Protein AF-A0A6I0FCH4-F1 (afdb_monomer)

Radius of gyration: 24.57 Å; Cα contacts (8 Å, |Δi|>4): 152; chains: 1; bounding box: 60×50×74 Å

Solvent-accessible surface area (backbone atoms only — not comparable to full-atom values): 11179 Å² total; per-residue (Å²): 142,83,82,89,82,89,79,89,78,90,79,81,89,81,84,83,84,80,87,85,84,90,84,90,82,82,86,87,88,77,82,88,77,84,77,87,77,92,71,90,68,80,86,71,81,80,69,85,69,53,69,52,41,51,55,50,51,57,50,46,52,32,62,68,68,38,56,65,80,57,28,74,35,53,35,72,78,43,82,67,38,45,58,56,47,13,47,45,36,29,52,49,51,52,55,51,36,71,76,68,74,58,80,81,73,90,38,49,58,57,18,21,42,46,56,24,46,54,35,34,72,75,40,50,27,48,53,58,55,45,53,48,53,54,50,45,35,73,76,38,50,30,50,71,38,42,47,51,28,54,79,69,54,59,36,40,85,78,64,31,64,75,47,42,56,53,48,40,63,55,68,62,34,62,76,35,42,57,32,62,71,104

Nearest PDB structures (foldseek):
  1jmw-assembly1_A  TM=2.091E-01  e=9.661E-01  Salmonella enterica subsp. enterica serovar Typhimurium
  9brz-assembly1_h  TM=2.301E-01  e=4.710E+00  Mus musculus
  7u4t-assembly1_9  TM=2.245E-01  e=5.465E+00  Homo sapiens
  7unf-assembly1_9  TM=2.151E-01  e=5.201E+00  Homo sapiens

Mean predicted aligned error: 15.31 Å

Foldseek 3Di:
DDDDDDDDDDDDDDDDDDDDDDDDDDDDDDDDDPDDDDDDDDPDPPPPDDLQQVLLVLVLVLLVQQDPCQQPDFLQPDPPSLVSQLVSSVVSVVVVCVVVVDDDPDQSSVLSNQLSVLCNVLRPGSNVLSVLSVQLCVVQNGLVRSLVCLVVVVVCVRRNPSSSVSCCSCRVDPSNCVRRPD

Sequence (182 aa):
MRSYNRILSAIACIALAVTSTQSASAEPKPTVVKSESKYSQPAGNLQVHNENEVELDLLIQALEATPATLQEADPKTTPDYRNQLAYSLDEFSYNRKIAQGEAFRTTWWLCSLKVATVIVQYGIPVAKVVGWLKNARKLWGGIKGITTALETGAAEAEIGEEAVQVIEMLLGFNEVIDACFS

Secondary structure (DSSP, 8-state):
--------------------------------------------------HHHHHHHHHHHHHHTS-HHHHSS-TTTSTTHHHHHHHHHHHHHHHHHHHHT----TTHHHHHHHHHHHHHHHT--HHHHHHHHHHHHHHH-SHHHHHHHHHTTHHHHHH-HHHHHHHHHHHT-HHHHHHHH-

Structure (mmCIF, N/CA/C/O backbone):
data_AF-A0A6I0FCH4-F1
#
_entry.id   AF-A0A6I0FCH4-F1
#
loop_
_atom_site.group_PDB
_atom_site.id
_atom_site.type_symbol
_atom_site.label_atom_id
_atom_site.label_alt_id
_atom_site.label_comp_id
_atom_site.label_asym_id
_atom_site.label_entity_id
_atom_site.label_seq_id
_atom_site.pdbx_PDB_ins_code
_atom_site.Cartn_x
_atom_site.Cartn_y
_atom_site.Cartn_z
_atom_site.occupancy
_atom_site.B_iso_or_equiv
_atom_site.auth_seq_id
_atom_site.auth_comp_id
_atom_site.auth_asym_id
_atom_site.auth_atom_id
_atom_site.pdbx_PDB_model_num
ATOM 1 N N . MET A 1 1 ? -26.438 -24.008 14.338 1.00 42.81 1 MET A N 1
ATOM 2 C CA . MET A 1 1 ? -26.244 -24.298 15.777 1.00 42.81 1 MET A CA 1
ATOM 3 C C . MET A 1 1 ? -24.791 -24.698 15.999 1.00 42.81 1 MET A C 1
ATOM 5 O O . MET A 1 1 ? -24.369 -25.695 15.427 1.00 42.81 1 MET A O 1
ATOM 9 N N . ARG A 1 2 ? -24.023 -23.937 16.782 1.00 40.28 2 ARG A N 1
ATOM 10 C CA . ARG A 1 2 ? -22.740 -24.367 17.368 1.00 40.28 2 ARG A CA 1
ATOM 11 C C . ARG A 1 2 ? -22.610 -23.667 18.718 1.00 40.28 2 ARG A C 1
ATOM 13 O O . ARG A 1 2 ? -22.929 -22.487 18.819 1.00 40.28 2 ARG A O 1
ATOM 20 N N . SER A 1 3 ? -22.281 -24.433 19.749 1.00 42.25 3 SER A N 1
ATOM 21 C CA . SER A 1 3 ? -22.551 -24.051 21.136 1.00 42.25 3 SER A CA 1
ATOM 22 C C . SER A 1 3 ? -21.459 -23.171 21.734 1.00 42.25 3 SER A C 1
ATOM 24 O O . SER A 1 3 ? -20.273 -23.394 21.502 1.00 42.25 3 SER A O 1
ATOM 26 N N . TYR A 1 4 ? -21.872 -22.211 22.561 1.00 47.84 4 TYR A N 1
ATOM 27 C CA . TYR A 1 4 ? -20.978 -21.450 23.429 1.00 47.84 4 TYR A CA 1
ATOM 28 C C . TYR A 1 4 ? -20.278 -22.370 24.431 1.00 47.84 4 TYR A C 1
ATOM 30 O O . TYR A 1 4 ? -20.919 -23.243 25.012 1.00 47.84 4 TYR A O 1
ATOM 38 N N . ASN A 1 5 ? -19.007 -22.091 24.720 1.00 47.16 5 ASN A N 1
ATOM 39 C CA . ASN A 1 5 ? -18.352 -22.592 25.922 1.00 47.16 5 ASN A CA 1
ATOM 40 C C . ASN A 1 5 ? -17.635 -21.425 26.615 1.00 47.16 5 ASN A C 1
ATOM 42 O O . ASN A 1 5 ? -16.552 -21.011 26.210 1.00 47.16 5 ASN A O 1
ATOM 46 N N . ARG A 1 6 ? -18.286 -20.844 27.630 1.00 42.94 6 ARG A N 1
ATOM 47 C CA . ARG A 1 6 ? -17.679 -19.854 28.530 1.00 42.94 6 ARG A CA 1
ATOM 48 C C . ARG A 1 6 ? -17.105 -20.601 29.726 1.00 42.94 6 ARG A C 1
ATOM 50 O O . ARG A 1 6 ? -17.872 -21.188 30.482 1.00 42.94 6 ARG A O 1
ATOM 57 N N . ILE A 1 7 ? -15.795 -20.524 29.932 1.00 55.28 7 ILE A N 1
ATOM 58 C CA . ILE A 1 7 ? -15.166 -20.964 31.180 1.00 55.28 7 ILE A CA 1
ATOM 59 C C . ILE A 1 7 ? -14.633 -19.719 31.884 1.00 55.28 7 ILE A C 1
ATOM 61 O O . ILE A 1 7 ? -13.655 -19.116 31.451 1.00 55.28 7 ILE A O 1
ATOM 65 N N . LEU A 1 8 ? -15.309 -19.324 32.966 1.00 47.44 8 LEU A N 1
ATOM 66 C CA . LEU A 1 8 ? -14.719 -18.432 33.957 1.00 47.44 8 LEU A CA 1
ATOM 67 C C . LEU A 1 8 ? -13.592 -19.198 34.656 1.00 47.44 8 LEU A C 1
ATOM 69 O O . LEU A 1 8 ? -13.823 -20.299 35.150 1.00 47.44 8 LEU A O 1
ATOM 73 N N . SER A 1 9 ? -12.418 -18.587 34.777 1.00 42.28 9 SER A N 1
ATOM 74 C CA . SER A 1 9 ? -11.421 -19.005 35.761 1.00 42.28 9 SER A CA 1
ATOM 75 C C . SER A 1 9 ? -10.869 -17.767 36.452 1.00 42.28 9 SER A C 1
ATOM 77 O O . SER A 1 9 ? -10.045 -17.039 35.902 1.00 42.28 9 SER A O 1
ATOM 79 N N . ALA A 1 10 ? -11.394 -17.489 37.644 1.00 44.06 10 ALA A N 1
ATOM 80 C CA . ALA A 1 10 ? -10.848 -16.468 38.521 1.00 44.06 10 ALA A CA 1
ATOM 81 C C . ALA A 1 10 ? -9.601 -17.041 39.204 1.00 44.06 10 ALA A C 1
ATOM 83 O O . ALA A 1 10 ? -9.693 -18.051 39.901 1.00 44.06 10 ALA A O 1
ATOM 84 N N . ILE A 1 11 ? -8.449 -16.395 39.025 1.00 53.72 11 ILE A N 1
ATOM 85 C CA . ILE A 1 11 ? -7.219 -16.738 39.745 1.00 53.72 11 ILE A CA 1
ATOM 86 C C . ILE A 1 11 ? -6.936 -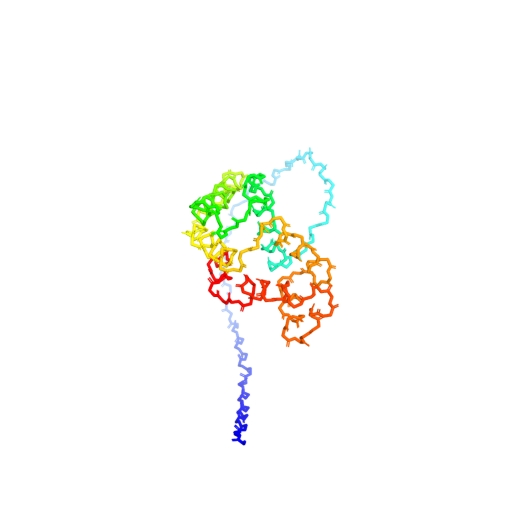15.619 40.745 1.00 53.72 11 ILE A C 1
ATOM 88 O O . ILE A 1 11 ? -6.904 -14.441 40.396 1.00 53.72 11 ILE A O 1
ATOM 92 N N . ALA A 1 12 ? -6.816 -16.008 42.012 1.00 42.75 12 ALA A N 1
ATOM 93 C CA . ALA A 1 12 ? -6.751 -15.098 43.144 1.00 42.75 12 ALA A CA 1
ATOM 94 C C . ALA A 1 12 ? -5.405 -14.365 43.241 1.00 42.75 12 ALA A C 1
ATOM 96 O O . ALA A 1 12 ? -4.344 -14.939 42.991 1.00 42.75 12 ALA A O 1
ATOM 97 N N . CYS A 1 13 ? -5.449 -13.112 43.696 1.00 38.31 13 CYS A N 1
ATOM 98 C CA . CYS A 1 13 ? -4.261 -12.345 44.049 1.00 38.31 13 CYS A CA 1
ATOM 99 C C . CYS A 1 13 ? -3.534 -12.998 45.235 1.00 38.31 13 CYS A C 1
ATOM 101 O O . CYS A 1 13 ? -4.065 -13.026 46.345 1.00 38.31 13 CYS A O 1
ATOM 103 N N . ILE A 1 14 ? -2.297 -13.452 45.025 1.00 50.84 14 ILE A N 1
ATOM 104 C CA . ILE A 1 14 ? -1.387 -13.837 46.110 1.00 50.84 14 ILE A CA 1
ATOM 105 C C . ILE A 1 14 ? -0.392 -12.694 46.306 1.00 50.84 14 ILE A C 1
ATOM 107 O O . ILE A 1 14 ? 0.565 -12.542 45.550 1.00 50.84 14 ILE A O 1
ATOM 111 N N . ALA A 1 15 ? -0.637 -11.871 47.324 1.00 48.25 15 ALA A N 1
ATOM 112 C CA . ALA A 1 15 ? 0.313 -10.863 47.769 1.00 48.25 15 ALA A CA 1
ATOM 113 C C . ALA A 1 15 ? 1.376 -11.520 48.663 1.00 48.25 15 ALA A C 1
ATOM 115 O O . ALA A 1 15 ? 1.056 -12.029 49.736 1.00 48.25 15 ALA A O 1
ATOM 116 N N . LEU A 1 16 ? 2.641 -11.480 48.240 1.00 47.00 16 LEU A N 1
ATOM 117 C CA . LEU A 1 16 ? 3.787 -11.851 49.071 1.00 47.00 16 LEU A CA 1
ATOM 118 C C . LEU A 1 16 ? 4.530 -10.586 49.503 1.00 47.00 16 LEU A C 1
ATOM 120 O O . LEU A 1 16 ? 5.280 -9.992 48.732 1.00 47.00 16 LEU A O 1
ATOM 124 N N . ALA A 1 17 ? 4.314 -10.183 50.753 1.00 44.31 17 ALA A N 1
ATOM 125 C CA . ALA A 1 17 ? 5.135 -9.183 51.421 1.00 44.31 17 ALA A CA 1
ATOM 126 C C . ALA A 1 17 ? 6.349 -9.869 52.066 1.00 44.31 17 ALA A C 1
ATOM 128 O O . ALA A 1 17 ? 6.183 -10.841 52.801 1.00 44.31 17 ALA A O 1
ATOM 129 N N . VAL A 1 18 ? 7.556 -9.345 51.829 1.00 52.06 18 VAL A N 1
ATOM 130 C CA . VAL A 1 18 ? 8.789 -9.808 52.489 1.00 52.06 18 VAL A CA 1
ATOM 131 C C . VAL A 1 18 ? 9.575 -8.610 53.029 1.00 52.06 18 VAL A C 1
ATOM 133 O O . VAL A 1 18 ? 10.327 -7.949 52.320 1.00 52.06 18 VAL A O 1
ATOM 136 N N . THR A 1 19 ? 9.396 -8.347 54.320 1.00 45.44 19 THR A N 1
ATOM 137 C CA . THR A 1 19 ? 10.414 -7.762 55.215 1.00 45.44 19 THR A CA 1
ATOM 138 C C . THR A 1 19 ? 11.501 -8.822 55.482 1.00 45.44 19 THR A C 1
ATOM 140 O O . THR A 1 19 ? 11.149 -9.995 55.540 1.00 45.44 19 THR A O 1
ATOM 143 N N . SER A 1 20 ? 12.794 -8.576 55.714 1.00 48.91 20 SER A N 1
ATOM 144 C CA . SER A 1 20 ? 13.648 -7.372 55.827 1.00 48.91 20 SER A CA 1
ATOM 145 C C . SER A 1 20 ? 15.093 -7.777 55.378 1.00 48.91 20 SER A C 1
ATOM 147 O O . SER A 1 20 ? 15.235 -8.833 54.772 1.00 48.91 20 SER A O 1
ATOM 149 N N . THR A 1 21 ? 16.231 -7.079 55.541 1.00 41.72 21 THR A N 1
ATOM 150 C CA . THR A 1 21 ? 16.696 -6.017 56.467 1.00 41.72 21 THR A CA 1
ATOM 151 C C . THR A 1 21 ? 17.878 -5.238 55.827 1.00 41.72 21 THR A C 1
ATOM 153 O O . THR A 1 21 ? 18.141 -5.387 54.639 1.00 41.72 21 THR A O 1
ATOM 156 N N . GLN A 1 22 ? 18.592 -4.393 56.583 1.00 43.41 22 GLN A N 1
ATOM 157 C CA . GLN A 1 22 ? 19.751 -3.607 56.125 1.00 43.41 22 GLN A CA 1
ATOM 158 C C . GLN A 1 22 ? 21.081 -4.378 56.173 1.00 43.41 22 GLN A C 1
ATOM 160 O O . GLN A 1 22 ? 21.281 -5.204 57.058 1.00 43.41 22 GLN A O 1
ATOM 165 N N . SER A 1 23 ? 22.028 -3.943 55.337 1.00 44.38 23 SER A N 1
ATOM 166 C CA . SER A 1 23 ? 23.461 -3.911 55.662 1.00 44.38 23 SER A CA 1
ATOM 167 C C . SER A 1 23 ? 24.034 -2.574 55.194 1.00 44.38 23 SER A C 1
ATOM 169 O O . SER A 1 23 ? 23.916 -2.229 54.020 1.00 44.38 23 SER A O 1
ATOM 171 N N . ALA A 1 24 ? 24.621 -1.806 56.111 1.00 40.28 24 ALA A N 1
ATOM 172 C CA . ALA A 1 24 ? 25.253 -0.525 55.811 1.00 40.28 24 ALA A CA 1
ATOM 173 C C . ALA A 1 24 ? 26.743 -0.705 55.483 1.00 40.28 24 ALA A C 1
ATOM 175 O O . ALA A 1 24 ? 27.420 -1.521 56.106 1.00 40.28 24 ALA A O 1
ATOM 176 N N . SER A 1 25 ? 27.263 0.111 5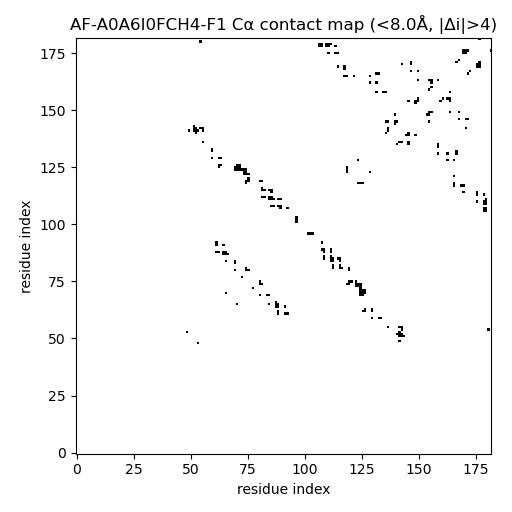4.567 1.00 45.53 25 SER A N 1
ATOM 177 C CA . SER A 1 25 ? 28.695 0.409 54.466 1.00 45.53 25 SER A CA 1
ATOM 178 C C . SER A 1 25 ? 28.883 1.827 53.921 1.00 45.53 25 SER A C 1
ATOM 180 O O . SER A 1 25 ? 28.040 2.315 53.169 1.00 45.53 25 SER A O 1
ATOM 182 N N . ALA A 1 26 ? 29.924 2.514 54.388 1.00 37.59 26 ALA A N 1
ATOM 183 C CA . ALA A 1 26 ? 30.035 3.972 54.323 1.00 37.59 26 ALA A CA 1
ATOM 184 C C . ALA A 1 26 ? 30.590 4.532 52.993 1.00 37.59 26 ALA A C 1
ATOM 186 O O . ALA A 1 26 ? 31.086 3.799 52.140 1.00 37.59 26 ALA A O 1
ATOM 187 N N . GLU A 1 27 ? 30.489 5.861 52.859 1.00 47.75 27 GLU A N 1
ATOM 188 C CA . GLU A 1 27 ? 30.932 6.707 51.737 1.00 47.75 27 GLU A CA 1
ATOM 189 C C . GLU A 1 27 ? 32.349 6.409 51.202 1.00 47.75 27 GLU A C 1
ATOM 191 O O . GLU A 1 27 ? 33.256 6.029 51.944 1.00 47.75 27 GLU A O 1
ATOM 196 N N . PRO A 1 28 ? 32.582 6.733 49.917 1.00 40.62 28 PRO A N 1
ATOM 197 C CA . PRO A 1 28 ? 33.274 8.001 49.675 1.00 40.62 28 PRO A CA 1
ATOM 198 C C . PRO A 1 28 ? 32.463 8.978 48.814 1.00 40.62 28 PRO A C 1
ATOM 200 O O . PRO A 1 28 ? 31.847 8.624 47.812 1.00 40.62 28 PRO A O 1
ATOM 203 N N . LYS A 1 29 ? 32.530 10.252 49.197 1.00 42.22 29 LYS A N 1
ATOM 204 C CA . LYS A 1 29 ? 31.895 11.389 48.527 1.00 42.22 29 LYS A CA 1
ATOM 205 C C . LYS A 1 29 ? 32.822 11.964 47.451 1.00 42.22 29 LYS A C 1
ATOM 207 O O . LYS A 1 29 ? 33.950 12.329 47.782 1.00 42.22 29 LYS A O 1
ATOM 212 N N . PRO A 1 30 ? 32.341 12.165 46.214 1.00 37.19 30 PRO A N 1
ATOM 213 C CA . PRO A 1 30 ? 32.883 13.226 45.376 1.00 37.19 30 PRO A CA 1
ATOM 214 C C . PRO A 1 30 ? 31.788 14.160 44.842 1.00 37.19 30 PRO A C 1
ATOM 216 O O . PRO A 1 30 ? 30.878 13.763 44.123 1.00 37.19 30 PRO A O 1
ATOM 219 N N . THR A 1 31 ? 31.935 15.432 45.210 1.00 36.03 31 THR A N 1
ATOM 220 C CA . THR A 1 31 ? 31.693 16.630 44.391 1.00 36.03 31 THR A CA 1
ATOM 221 C C . THR A 1 31 ? 30.646 16.538 43.273 1.00 36.03 31 THR A C 1
ATOM 223 O O . THR A 1 31 ? 30.941 16.123 42.153 1.00 36.03 31 THR A O 1
ATOM 226 N N . VAL A 1 32 ? 29.458 17.097 43.528 1.00 39.00 32 VAL A N 1
ATOM 227 C CA . VAL A 1 32 ? 28.519 17.490 42.466 1.00 39.00 32 VAL A CA 1
ATOM 228 C C . VAL A 1 32 ? 29.167 18.591 41.622 1.00 39.00 32 VAL A C 1
ATOM 230 O O . VAL A 1 32 ? 29.229 19.750 42.035 1.00 39.00 32 VAL A O 1
ATOM 233 N N . VAL A 1 33 ? 29.647 18.237 40.430 1.00 34.94 33 VAL A N 1
ATOM 234 C CA . VAL A 1 33 ? 30.059 19.220 39.424 1.00 34.94 33 VAL A CA 1
ATOM 235 C C . VAL A 1 33 ? 28.799 19.824 38.811 1.00 34.94 33 VAL A C 1
ATOM 237 O O . VAL A 1 33 ? 28.045 19.155 38.106 1.00 34.94 33 VAL A O 1
ATOM 240 N N . LYS A 1 34 ? 28.564 21.109 39.087 1.00 40.97 34 LYS A N 1
ATOM 241 C CA . LYS A 1 34 ? 27.488 21.890 38.473 1.00 40.97 34 LYS A CA 1
ATOM 242 C C . LYS A 1 34 ? 27.872 22.242 37.030 1.00 40.97 34 LYS A C 1
ATOM 244 O O . LYS A 1 34 ? 28.421 23.311 36.775 1.00 40.97 34 LYS A O 1
ATOM 249 N N . SER A 1 35 ? 27.579 21.348 36.091 1.00 35.12 35 SER A N 1
ATOM 250 C CA . SER A 1 35 ? 27.758 21.597 34.656 1.00 35.12 35 SER A CA 1
ATOM 251 C C . SER A 1 35 ? 26.554 22.348 34.083 1.00 35.12 35 SER A C 1
ATOM 253 O O . SER A 1 35 ? 25.540 21.748 33.729 1.00 35.12 35 SER A O 1
ATOM 255 N N . GLU A 1 36 ? 26.659 23.672 33.981 1.00 41.69 36 GLU A N 1
ATOM 256 C CA . GLU A 1 36 ? 25.675 24.505 33.280 1.00 41.69 36 GLU A CA 1
ATOM 257 C C . GLU A 1 36 ? 25.775 24.293 31.759 1.00 41.69 36 GLU A C 1
ATOM 259 O O . GLU A 1 36 ? 26.517 24.992 31.070 1.00 41.69 36 GLU A O 1
ATOM 264 N N . SER A 1 37 ? 25.006 23.345 31.214 1.00 29.88 37 SER A N 1
ATOM 265 C CA . SER A 1 37 ? 24.806 23.244 29.764 1.00 29.88 37 SER A CA 1
ATOM 266 C C . SER A 1 37 ? 23.630 24.121 29.334 1.00 29.88 37 SER A C 1
ATOM 268 O O . SER A 1 37 ? 22.464 23.787 29.550 1.00 29.88 37 SER A O 1
ATOM 270 N N . LYS A 1 38 ? 23.935 25.275 28.731 1.00 40.03 38 LYS A N 1
ATOM 271 C CA . LYS A 1 38 ? 22.935 26.156 28.116 1.00 40.03 38 LYS A CA 1
ATOM 272 C C . LYS A 1 38 ? 22.475 25.587 26.772 1.00 40.03 38 LYS A C 1
ATOM 274 O O . LYS A 1 38 ? 23.017 25.971 25.742 1.00 40.03 38 LYS A O 1
ATOM 279 N N . TYR A 1 39 ? 21.431 24.764 26.776 1.00 29.42 39 TYR A N 1
ATOM 280 C CA . TYR A 1 39 ? 20.592 24.550 25.594 1.00 29.42 39 TYR A CA 1
ATOM 281 C C . TYR A 1 39 ? 19.116 24.495 25.991 1.00 29.42 39 TYR A C 1
ATOM 283 O O . TYR A 1 39 ? 18.575 23.448 26.334 1.00 29.42 39 TYR A O 1
ATOM 291 N N . SER A 1 40 ? 18.450 25.650 25.919 1.00 38.62 40 SER A N 1
ATOM 292 C CA . SER A 1 40 ? 16.989 25.706 25.911 1.00 38.62 40 SER A CA 1
ATOM 293 C C . SER A 1 40 ? 16.492 25.208 24.557 1.00 38.62 40 SER A C 1
ATOM 295 O O . SER A 1 40 ? 16.421 25.980 23.602 1.00 38.62 40 SER A O 1
ATOM 297 N N . GLN A 1 41 ? 16.138 23.929 24.467 1.00 45.38 41 GLN A N 1
ATOM 298 C CA . GLN A 1 41 ? 15.240 23.464 23.412 1.00 45.38 41 GLN A CA 1
ATOM 299 C C . GLN A 1 41 ? 13.794 23.672 23.888 1.00 45.38 41 GLN A C 1
ATOM 301 O O . GLN A 1 41 ? 13.507 23.436 25.065 1.00 45.38 41 GLN A O 1
ATOM 306 N N . PRO A 1 42 ? 12.877 24.153 23.028 1.00 40.84 42 PRO A N 1
ATOM 307 C CA . PRO A 1 42 ? 11.475 24.260 23.403 1.00 40.84 42 PRO A CA 1
ATOM 308 C C . PRO A 1 42 ? 10.925 22.864 23.700 1.00 40.84 42 PRO A C 1
ATOM 310 O O . PRO A 1 42 ? 11.268 21.901 23.014 1.00 40.84 42 PRO A O 1
ATOM 313 N N . ALA A 1 43 ? 10.054 22.766 24.705 1.00 37.97 43 ALA A N 1
ATOM 314 C CA . ALA A 1 43 ? 9.340 21.539 25.031 1.00 37.97 43 ALA A CA 1
ATOM 315 C C . ALA A 1 43 ? 8.341 21.202 23.910 1.00 37.97 43 ALA A C 1
ATOM 317 O O . ALA A 1 43 ? 7.149 21.499 23.997 1.00 37.97 43 ALA A O 1
ATOM 318 N N . GLY A 1 44 ? 8.851 20.603 22.832 1.00 36.62 44 GLY A N 1
ATOM 319 C CA . GLY A 1 44 ? 8.041 19.920 21.839 1.00 36.62 44 GLY A CA 1
ATOM 320 C C . GLY A 1 44 ? 7.268 18.822 22.551 1.00 36.62 44 GLY A C 1
ATOM 321 O O . GLY A 1 44 ? 7.866 17.960 23.190 1.00 36.62 44 GLY A O 1
ATOM 322 N N . ASN A 1 45 ? 5.942 18.909 22.486 1.00 38.91 45 ASN A N 1
ATOM 323 C CA . ASN A 1 45 ? 5.026 17.953 23.087 1.00 38.91 45 ASN A CA 1
ATOM 324 C C . ASN A 1 45 ? 5.359 16.550 22.560 1.00 38.91 45 ASN A C 1
ATOM 326 O O . ASN A 1 45 ? 5.019 16.234 21.418 1.00 38.91 45 ASN A O 1
ATOM 330 N N . LEU A 1 46 ? 6.049 15.739 23.369 1.00 37.41 46 LEU A N 1
ATOM 331 C CA . LEU A 1 46 ? 6.336 14.347 23.051 1.00 37.41 46 LEU A CA 1
ATOM 332 C C . LEU A 1 46 ? 5.023 13.580 23.211 1.00 37.41 46 LEU A C 1
ATOM 334 O O . LEU A 1 46 ? 4.753 12.983 24.253 1.00 37.41 46 LEU A O 1
ATOM 338 N N . GLN A 1 47 ? 4.172 13.680 22.188 1.00 42.47 47 GLN A N 1
ATOM 339 C CA . GLN A 1 47 ? 2.963 12.883 22.110 1.00 42.47 47 GLN A CA 1
ATOM 340 C C . GLN A 1 47 ? 3.383 11.426 22.254 1.00 42.47 47 GLN A C 1
ATOM 342 O O . GLN A 1 47 ? 4.298 10.965 21.568 1.00 42.47 47 GLN A O 1
ATOM 347 N N . VAL A 1 48 ? 2.731 10.724 23.179 1.00 39.12 48 VAL A N 1
ATOM 348 C CA . VAL A 1 48 ? 2.864 9.278 23.328 1.00 39.12 48 VAL A CA 1
ATOM 349 C C . VAL A 1 48 ? 2.198 8.666 22.103 1.00 39.12 48 VAL A C 1
ATOM 351 O O . VAL A 1 48 ? 1.026 8.296 22.139 1.00 39.12 48 VAL A O 1
ATOM 354 N N . HIS A 1 49 ? 2.931 8.657 20.991 1.00 43.81 49 HIS A N 1
ATOM 355 C CA . HIS A 1 49 ? 2.493 8.017 19.769 1.00 43.81 49 HIS A CA 1
ATOM 356 C C . HIS A 1 49 ? 2.247 6.551 20.083 1.00 43.81 49 HIS A C 1
ATOM 358 O O . HIS A 1 49 ? 3.117 5.852 20.607 1.00 43.81 49 HIS A O 1
ATOM 364 N N . ASN A 1 50 ? 1.040 6.095 19.769 1.00 56.38 50 ASN A N 1
ATOM 365 C CA . ASN A 1 50 ? 0.754 4.674 19.780 1.00 56.38 50 ASN A CA 1
ATOM 366 C C . ASN A 1 50 ? 1.702 4.027 18.757 1.00 56.38 50 ASN A C 1
ATOM 368 O O . ASN A 1 50 ? 1.799 4.529 17.641 1.00 56.38 50 ASN A O 1
ATOM 372 N N . GLU A 1 51 ? 2.389 2.936 19.092 1.00 57.00 51 GLU A N 1
ATOM 373 C CA . GLU A 1 51 ? 3.361 2.301 18.175 1.00 57.00 51 GLU A CA 1
ATOM 374 C C . GLU A 1 51 ? 2.697 1.985 16.810 1.00 57.00 51 GLU A C 1
ATOM 376 O O . GLU A 1 51 ? 3.190 2.370 15.749 1.00 57.00 51 GLU A O 1
ATOM 381 N N . ASN A 1 52 ? 1.445 1.514 16.881 1.00 60.41 52 ASN A N 1
ATOM 382 C CA . ASN A 1 52 ? 0.498 1.267 15.783 1.00 60.41 52 ASN A CA 1
ATOM 383 C C . ASN A 1 52 ? 0.153 2.497 14.901 1.00 60.41 52 ASN A C 1
ATOM 385 O O . ASN A 1 52 ? -0.420 2.355 13.819 1.00 60.41 52 ASN A O 1
ATOM 389 N N . GLU A 1 53 ? 0.379 3.726 15.375 1.00 64.44 53 GLU A N 1
ATOM 390 C CA . GLU A 1 53 ? 0.193 4.952 14.586 1.00 64.44 53 GLU A CA 1
ATOM 391 C C . GLU A 1 53 ? 1.449 5.325 13.813 1.00 64.44 53 GLU A C 1
ATOM 393 O O . GLU A 1 53 ? 1.317 5.857 12.709 1.00 64.44 53 GLU A O 1
ATOM 398 N N . VAL A 1 54 ? 2.628 5.058 14.382 1.00 70.94 54 VAL A N 1
ATOM 399 C CA . VAL A 1 54 ? 3.923 5.292 13.735 1.00 70.94 54 VAL A CA 1
ATOM 400 C C . VAL A 1 54 ? 4.064 4.334 12.559 1.00 70.94 54 VAL A C 1
ATOM 402 O O . VAL A 1 54 ? 4.300 4.776 11.442 1.00 70.94 54 VAL A O 1
ATOM 405 N N . GLU A 1 55 ? 3.820 3.043 12.775 1.00 76.69 55 GLU A N 1
ATOM 406 C CA . GLU A 1 55 ? 3.928 1.972 11.772 1.00 76.69 55 GLU A CA 1
ATOM 407 C C . GLU A 1 55 ? 3.163 2.260 10.468 1.00 76.69 55 GLU A C 1
ATOM 409 O O . GLU A 1 55 ? 3.722 2.132 9.375 1.00 76.69 55 GLU A O 1
ATOM 414 N N . LEU A 1 56 ? 1.919 2.740 10.571 1.00 84.19 56 LEU A N 1
ATOM 415 C CA . LEU A 1 56 ? 1.123 3.133 9.406 1.00 84.19 56 LEU A CA 1
ATOM 416 C C . LEU A 1 56 ? 1.731 4.327 8.654 1.00 84.19 56 LEU A C 1
ATOM 418 O O . LEU A 1 56 ? 1.782 4.307 7.425 1.00 84.19 56 LEU A O 1
ATOM 422 N N . ASP A 1 57 ? 2.219 5.347 9.367 1.00 87.06 57 ASP A N 1
ATOM 423 C CA . ASP A 1 57 ? 2.938 6.465 8.741 1.00 87.06 57 ASP A CA 1
ATOM 424 C C . ASP A 1 57 ? 4.234 5.989 8.076 1.00 87.06 57 ASP A C 1
ATOM 426 O O . ASP A 1 57 ? 4.567 6.448 6.983 1.00 87.06 57 ASP A O 1
ATOM 430 N N . LEU A 1 58 ? 4.956 5.047 8.694 1.00 83.94 58 LEU A N 1
ATOM 431 C CA . LEU A 1 58 ? 6.194 4.512 8.133 1.00 83.94 58 LEU A CA 1
ATOM 432 C C . LEU A 1 58 ? 5.950 3.787 6.801 1.00 83.94 58 LEU A C 1
ATOM 434 O O . LEU A 1 58 ? 6.791 3.932 5.908 1.00 83.94 58 LEU A O 1
ATOM 438 N N . LEU A 1 59 ? 4.828 3.061 6.673 1.00 86.31 59 LEU A N 1
ATOM 439 C CA . LEU A 1 59 ? 4.381 2.392 5.444 1.00 86.31 59 LEU A CA 1
ATOM 440 C C . LEU A 1 59 ? 3.884 3.386 4.384 1.00 86.31 59 LEU A C 1
ATOM 442 O O . LEU A 1 59 ? 4.282 3.275 3.224 1.00 86.31 59 LEU A O 1
ATOM 446 N N . ILE A 1 60 ? 3.059 4.368 4.768 1.00 91.88 60 ILE A N 1
ATOM 447 C CA . ILE A 1 60 ? 2.582 5.420 3.851 1.00 91.88 60 ILE A CA 1
ATOM 448 C C . ILE A 1 60 ? 3.780 6.158 3.244 1.00 91.88 60 ILE A C 1
ATOM 450 O O . ILE A 1 60 ? 3.883 6.235 2.024 1.00 91.88 60 ILE A O 1
ATOM 454 N N . GLN A 1 61 ? 4.728 6.605 4.074 1.00 91.06 61 GLN A N 1
ATOM 455 C CA . GLN A 1 61 ? 5.943 7.281 3.610 1.00 91.06 61 GLN A CA 1
ATOM 456 C C . GLN A 1 61 ? 6.800 6.395 2.692 1.00 91.06 61 GLN A C 1
ATOM 458 O O . GLN A 1 61 ? 7.405 6.906 1.754 1.00 91.06 61 GLN A O 1
ATOM 463 N N . ALA A 1 62 ? 6.862 5.081 2.943 1.00 90.19 62 ALA A N 1
ATOM 464 C CA . ALA A 1 62 ? 7.615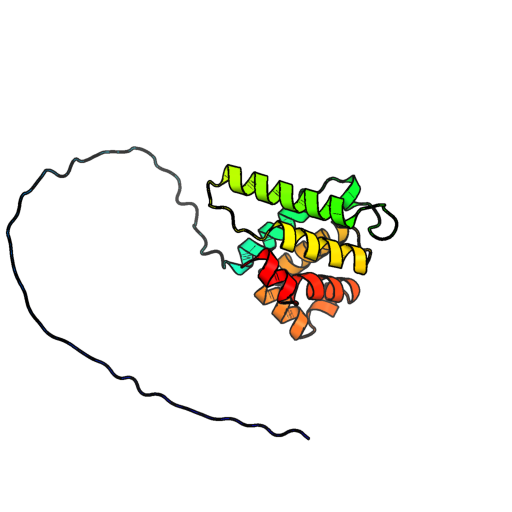 4.158 2.094 1.00 90.19 62 ALA A CA 1
ATOM 465 C C . ALA A 1 62 ? 7.007 4.059 0.694 1.00 90.19 62 ALA A C 1
ATOM 467 O O . ALA A 1 62 ? 7.726 4.153 -0.297 1.00 90.19 62 ALA A O 1
ATOM 468 N N . LEU A 1 63 ? 5.681 3.930 0.615 1.00 93.12 63 LEU A N 1
ATOM 469 C CA . LEU A 1 63 ? 4.947 3.912 -0.649 1.00 93.12 63 LEU A CA 1
ATOM 470 C C . LEU A 1 63 ? 5.025 5.271 -1.371 1.00 93.12 63 LEU A C 1
ATOM 472 O O . LEU A 1 63 ? 5.214 5.302 -2.585 1.00 93.12 63 LEU A O 1
ATOM 476 N N . GLU A 1 64 ? 4.966 6.388 -0.641 1.00 94.94 64 GLU A N 1
ATOM 477 C CA . GLU A 1 64 ? 5.145 7.745 -1.187 1.00 94.94 64 GLU A CA 1
ATOM 478 C C . GLU A 1 64 ? 6.554 8.016 -1.726 1.00 94.94 64 GLU A C 1
ATOM 480 O O . GLU A 1 64 ? 6.704 8.784 -2.676 1.00 94.94 64 GLU A O 1
ATOM 485 N N . ALA A 1 65 ? 7.581 7.391 -1.143 1.00 93.69 65 ALA A N 1
ATOM 486 C CA . ALA A 1 65 ? 8.966 7.512 -1.588 1.00 93.69 65 ALA A CA 1
ATOM 487 C C . ALA A 1 65 ? 9.285 6.685 -2.848 1.00 93.69 65 ALA A C 1
ATOM 489 O O . ALA A 1 65 ? 10.379 6.816 -3.400 1.00 93.69 65 ALA A O 1
ATOM 490 N N . THR A 1 66 ? 8.356 5.843 -3.318 1.00 94.00 66 THR A N 1
ATOM 491 C CA . THR A 1 66 ? 8.555 5.077 -4.556 1.00 94.00 66 THR A CA 1
ATOM 492 C C . THR A 1 66 ? 8.617 6.006 -5.777 1.00 94.00 66 THR A C 1
ATOM 494 O O . THR A 1 66 ? 7.932 7.033 -5.811 1.00 94.00 66 THR A O 1
ATOM 497 N N . PRO A 1 67 ? 9.431 5.696 -6.803 1.00 94.50 67 PRO A N 1
ATOM 498 C CA . PRO A 1 67 ? 9.556 6.548 -7.982 1.00 94.50 67 PRO A CA 1
ATOM 499 C C . PRO A 1 67 ? 8.226 6.653 -8.741 1.00 94.50 67 PRO A C 1
ATOM 501 O O . PRO A 1 67 ? 7.462 5.691 -8.813 1.00 94.50 67 PRO A O 1
ATOM 504 N N . ALA A 1 68 ? 7.975 7.803 -9.375 1.00 93.19 68 ALA A N 1
ATOM 505 C CA . ALA A 1 68 ? 6.737 8.069 -10.123 1.00 93.19 68 ALA A CA 1
ATOM 506 C C . ALA A 1 68 ? 6.420 6.987 -11.179 1.00 93.19 68 ALA A C 1
ATOM 508 O O . ALA A 1 68 ? 5.264 6.614 -11.372 1.00 93.19 68 ALA A O 1
ATOM 509 N N . THR A 1 69 ? 7.461 6.405 -11.787 1.00 93.00 69 THR A N 1
ATOM 510 C CA . THR A 1 69 ? 7.367 5.282 -12.734 1.00 93.00 69 THR A CA 1
ATOM 511 C C . THR A 1 69 ? 6.758 4.009 -12.145 1.00 93.00 69 THR A C 1
ATOM 513 O O . THR A 1 69 ? 6.261 3.192 -12.909 1.00 93.00 69 THR A O 1
ATOM 516 N N . LEU A 1 70 ? 6.782 3.819 -10.822 1.00 95.00 70 LEU A N 1
ATOM 517 C CA . LEU A 1 70 ? 6.069 2.743 -10.126 1.00 95.00 70 LEU A CA 1
ATOM 518 C C . LEU A 1 70 ? 4.750 3.232 -9.511 1.00 95.00 70 LEU A C 1
ATOM 520 O O . LEU A 1 70 ? 3.810 2.446 -9.404 1.00 95.00 70 LEU A O 1
ATOM 524 N N . GLN A 1 71 ? 4.647 4.513 -9.140 1.00 95.19 71 GLN A N 1
ATOM 525 C CA . GLN A 1 71 ? 3.418 5.075 -8.569 1.00 95.19 71 GLN A CA 1
ATOM 526 C C . GLN A 1 71 ? 2.236 5.095 -9.538 1.00 95.19 71 GLN A C 1
ATOM 528 O O . GLN A 1 71 ? 1.112 4.807 -9.120 1.00 95.19 71 GLN A O 1
ATOM 533 N N . GLU A 1 72 ? 2.495 5.424 -10.804 1.00 94.19 72 GLU A N 1
ATOM 534 C CA . GLU A 1 72 ? 1.472 5.623 -11.840 1.00 94.19 72 GLU A CA 1
ATOM 535 C C . GLU A 1 72 ? 1.300 4.412 -12.770 1.00 94.19 72 GLU A C 1
ATOM 537 O O . GLU A 1 72 ? 0.290 4.298 -13.463 1.00 94.19 72 GLU A O 1
ATOM 542 N N . ALA A 1 73 ? 2.274 3.500 -12.794 1.00 94.44 73 ALA A N 1
ATOM 543 C CA . ALA A 1 73 ? 2.249 2.337 -13.669 1.00 94.44 73 ALA A CA 1
ATOM 544 C C . ALA A 1 73 ? 1.239 1.270 -13.220 1.00 94.44 73 ALA A C 1
ATOM 546 O O . ALA A 1 73 ? 1.007 1.058 -12.030 1.00 94.44 73 ALA A O 1
ATOM 547 N N . ASP A 1 74 ? 0.677 0.555 -14.198 1.00 94.25 74 ASP A N 1
ATOM 548 C CA . ASP A 1 74 ? -0.191 -0.600 -13.974 1.00 94.25 74 ASP A CA 1
ATOM 549 C C . ASP A 1 74 ? 0.643 -1.807 -13.485 1.00 94.25 74 ASP A C 1
ATOM 551 O O . ASP A 1 74 ? 1.483 -2.316 -14.243 1.00 94.25 74 ASP A O 1
ATOM 555 N N . PRO A 1 75 ? 0.410 -2.310 -12.254 1.00 95.00 75 PRO A N 1
ATOM 556 C CA . PRO A 1 75 ? 1.160 -3.433 -11.693 1.00 95.00 75 PRO A CA 1
ATOM 557 C C . PRO A 1 75 ? 0.993 -4.764 -12.439 1.00 95.00 75 PRO A C 1
ATOM 559 O O . PRO A 1 75 ? 1.823 -5.658 -12.264 1.00 95.00 75 PRO A O 1
ATOM 562 N N . LYS A 1 76 ? -0.079 -4.937 -13.228 1.00 93.56 76 LYS A N 1
ATOM 563 C CA . LYS A 1 76 ? -0.377 -6.187 -13.954 1.00 93.56 76 LYS A CA 1
ATOM 564 C C . LYS A 1 76 ? 0.303 -6.266 -15.316 1.00 93.56 76 LYS A C 1
ATOM 566 O O . LYS A 1 76 ? 0.560 -7.370 -15.793 1.00 93.56 76 LYS A O 1
ATOM 571 N N . THR A 1 77 ? 0.581 -5.125 -15.944 1.00 94.75 77 THR A N 1
ATOM 572 C CA . THR A 1 77 ? 1.177 -5.063 -17.290 1.00 94.75 77 THR A CA 1
ATOM 573 C C . THR A 1 77 ? 2.633 -4.602 -17.292 1.00 94.75 77 THR A C 1
ATOM 575 O O . THR A 1 77 ? 3.355 -4.882 -18.249 1.00 94.75 77 THR A O 1
ATOM 578 N N . THR A 1 78 ? 3.103 -3.968 -16.214 1.00 95.75 78 THR A N 1
ATOM 579 C CA . THR A 1 78 ? 4.502 -3.537 -16.080 1.00 95.75 78 THR A CA 1
ATOM 580 C C . THR A 1 78 ? 5.430 -4.724 -15.778 1.00 95.75 78 THR A C 1
ATOM 582 O O . THR A 1 78 ? 5.263 -5.382 -14.746 1.00 95.75 78 THR A O 1
ATOM 585 N N . PRO A 1 79 ? 6.445 -5.008 -16.622 1.00 95.69 79 PRO A N 1
ATOM 586 C CA . PRO A 1 79 ? 7.387 -6.097 -16.376 1.00 95.69 79 PRO A CA 1
ATOM 587 C C . PRO A 1 79 ? 8.140 -5.923 -15.054 1.00 95.69 79 PRO A C 1
ATOM 589 O O . PRO A 1 79 ? 8.611 -4.835 -14.743 1.00 95.69 79 PRO A O 1
ATOM 592 N N . ASP A 1 80 ? 8.276 -7.009 -14.291 1.00 95.19 80 ASP A N 1
ATOM 593 C CA . ASP A 1 80 ? 9.021 -7.071 -13.021 1.00 95.19 80 ASP A CA 1
ATOM 594 C C . ASP A 1 80 ? 8.579 -6.071 -11.923 1.00 95.19 80 ASP A C 1
ATOM 596 O O . ASP A 1 80 ? 9.282 -5.873 -10.930 1.00 95.19 80 ASP A O 1
ATOM 600 N N . TYR A 1 81 ? 7.387 -5.472 -12.053 1.00 95.19 81 TYR A N 1
ATOM 601 C CA . TYR A 1 81 ? 6.871 -4.441 -11.139 1.00 95.19 81 TYR A CA 1
ATOM 602 C C . TYR A 1 81 ? 6.971 -4.836 -9.660 1.00 95.19 81 TYR A C 1
ATOM 604 O O . TYR A 1 81 ? 7.393 -4.043 -8.822 1.00 95.19 81 TYR A O 1
ATOM 612 N N . ARG A 1 82 ? 6.642 -6.096 -9.341 1.00 95.00 82 ARG A N 1
ATOM 613 C CA . ARG A 1 82 ? 6.704 -6.645 -7.980 1.00 95.00 82 ARG A CA 1
ATOM 614 C C . ARG A 1 82 ? 8.082 -6.473 -7.336 1.00 95.00 82 ARG A C 1
ATOM 616 O O . ARG A 1 82 ? 8.163 -6.105 -6.168 1.00 95.00 82 ARG A O 1
ATOM 623 N N . ASN A 1 83 ? 9.148 -6.790 -8.067 1.00 94.50 83 ASN A N 1
ATOM 624 C CA . ASN A 1 83 ? 10.502 -6.786 -7.518 1.00 94.50 83 ASN A CA 1
ATOM 625 C C . ASN A 1 83 ? 11.079 -5.366 -7.504 1.00 94.50 83 ASN A C 1
ATOM 627 O O . ASN A 1 83 ? 11.719 -4.996 -6.524 1.00 94.50 83 ASN A O 1
ATOM 631 N N . GLN A 1 84 ? 10.768 -4.547 -8.515 1.00 95.44 84 GLN A N 1
ATOM 632 C CA . GLN A 1 84 ? 11.108 -3.118 -8.527 1.00 95.44 84 GLN A CA 1
ATOM 633 C C . GLN A 1 84 ? 10.468 -2.367 -7.347 1.00 95.44 84 GLN A C 1
ATOM 635 O O . GLN A 1 84 ? 11.145 -1.613 -6.649 1.00 95.44 84 GLN A O 1
ATOM 640 N N . LEU A 1 85 ? 9.182 -2.617 -7.073 1.00 95.19 85 LEU A N 1
ATOM 641 C CA . LEU A 1 85 ? 8.480 -2.035 -5.930 1.00 95.19 85 LEU A CA 1
ATOM 642 C C . LEU A 1 85 ? 9.039 -2.546 -4.598 1.00 95.19 85 LEU A C 1
ATOM 644 O O . LEU A 1 85 ? 9.306 -1.744 -3.706 1.00 95.19 85 LEU A O 1
ATOM 648 N N . ALA A 1 86 ? 9.278 -3.855 -4.468 1.00 92.88 86 ALA A N 1
ATOM 649 C CA . ALA A 1 86 ? 9.881 -4.407 -3.258 1.00 92.88 86 ALA A CA 1
ATOM 650 C C . ALA A 1 86 ? 11.284 -3.830 -2.987 1.00 92.88 86 ALA A C 1
ATOM 652 O O . ALA A 1 86 ? 11.610 -3.535 -1.841 1.00 92.88 86 ALA A O 1
ATOM 653 N N . TYR A 1 87 ? 12.094 -3.617 -4.029 1.00 92.31 87 TYR A N 1
ATOM 654 C CA . TYR A 1 87 ? 13.410 -2.987 -3.906 1.00 92.31 87 TYR A CA 1
ATOM 655 C C . TYR A 1 87 ? 13.302 -1.528 -3.450 1.00 92.31 87 TYR A C 1
ATOM 657 O O . TYR A 1 87 ? 13.977 -1.136 -2.504 1.00 92.31 87 TYR A O 1
ATOM 665 N N . SER A 1 88 ? 12.409 -0.743 -4.060 1.00 92.12 88 SER A N 1
ATOM 666 C CA . SER A 1 88 ? 12.214 0.666 -3.695 1.00 92.12 88 SER A CA 1
ATOM 667 C C . SER A 1 88 ? 11.726 0.844 -2.249 1.00 92.12 88 SER A C 1
ATOM 669 O O . SER A 1 88 ? 12.184 1.752 -1.552 1.00 92.12 88 SER A O 1
ATOM 671 N N . LEU A 1 89 ? 10.843 -0.041 -1.774 1.00 89.88 89 LEU A N 1
ATOM 672 C CA . LEU A 1 89 ? 10.389 -0.056 -0.381 1.00 89.88 89 LEU A CA 1
ATOM 673 C C . LEU A 1 89 ? 11.505 -0.476 0.593 1.00 89.88 89 LEU A C 1
ATOM 675 O O . LEU A 1 89 ? 11.559 0.046 1.711 1.00 89.88 89 LEU A O 1
ATOM 679 N N . ASP A 1 90 ? 12.402 -1.383 0.190 1.00 87.50 90 ASP A N 1
ATOM 680 C CA . ASP A 1 90 ? 13.526 -1.825 1.024 1.00 87.50 90 ASP A CA 1
ATOM 681 C C . ASP A 1 90 ? 14.646 -0.784 1.113 1.00 87.50 90 ASP A C 1
ATOM 683 O O . ASP A 1 90 ? 15.093 -0.454 2.214 1.00 87.50 90 ASP A O 1
ATOM 687 N N . GLU A 1 91 ? 15.005 -0.168 -0.014 1.00 87.56 91 GLU A N 1
ATOM 688 C CA . GLU A 1 91 ? 15.952 0.948 -0.089 1.00 87.56 91 GLU A CA 1
ATOM 689 C C . GLU A 1 91 ? 15.521 2.121 0.806 1.00 87.56 91 GLU A C 1
ATOM 691 O O . GLU A 1 91 ? 16.331 2.676 1.554 1.00 87.56 91 GLU A O 1
ATOM 696 N N . PHE A 1 92 ? 14.233 2.469 0.803 1.00 87.06 92 PHE A N 1
ATOM 697 C CA . PHE A 1 92 ? 13.699 3.516 1.671 1.00 87.06 92 PHE A CA 1
ATOM 698 C C . PHE A 1 92 ? 13.889 3.204 3.170 1.00 87.06 92 PHE A C 1
ATOM 700 O O . PHE A 1 92 ? 14.323 4.065 3.942 1.00 87.06 92 PHE A O 1
ATOM 707 N N . SER A 1 93 ? 13.622 1.964 3.590 1.00 81.69 93 SER A N 1
ATOM 708 C CA . SER A 1 93 ? 13.826 1.521 4.977 1.00 81.69 93 SER A CA 1
ATOM 709 C C . SER A 1 93 ? 15.304 1.453 5.355 1.00 81.69 93 SER A C 1
ATOM 711 O O . SER A 1 93 ? 15.682 1.887 6.445 1.00 81.69 93 SER A O 1
ATOM 713 N N . TYR A 1 94 ? 16.160 0.984 4.444 1.00 80.81 94 TYR A N 1
ATOM 714 C CA . TYR A 1 94 ? 17.611 1.012 4.611 1.00 80.81 94 TYR A CA 1
ATOM 715 C C . TYR A 1 94 ? 18.119 2.444 4.843 1.00 80.81 94 TYR A C 1
ATOM 717 O O . TYR A 1 94 ? 18.795 2.707 5.840 1.00 80.81 94 TYR A O 1
ATOM 725 N N . ASN A 1 95 ? 17.712 3.394 3.998 1.00 83.00 95 ASN A N 1
ATOM 726 C CA . ASN A 1 95 ? 18.097 4.800 4.123 1.00 83.00 95 ASN A CA 1
ATOM 727 C C . ASN A 1 95 ? 17.589 5.432 5.434 1.00 83.00 95 ASN A C 1
ATOM 729 O O . ASN A 1 95 ? 18.340 6.150 6.101 1.00 83.00 95 ASN A O 1
ATOM 733 N N . ARG A 1 96 ? 16.358 5.111 5.867 1.00 78.69 96 ARG A N 1
ATOM 734 C CA . ARG A 1 96 ? 15.824 5.546 7.172 1.00 78.69 96 ARG A CA 1
ATOM 735 C C . ARG A 1 96 ? 16.647 4.985 8.345 1.00 78.69 96 ARG A C 1
ATOM 737 O O . ARG A 1 96 ? 16.988 5.745 9.249 1.00 78.69 96 ARG A O 1
ATOM 744 N N . LYS A 1 97 ? 17.025 3.699 8.314 1.00 74.12 97 LYS A N 1
ATOM 745 C CA . LYS A 1 97 ? 17.860 3.055 9.352 1.00 74.12 97 LYS A CA 1
ATOM 746 C C . LYS A 1 97 ? 19.223 3.739 9.499 1.00 74.12 97 LYS A C 1
ATOM 748 O O . LYS A 1 97 ? 19.625 4.047 10.620 1.00 74.12 97 LYS A O 1
ATOM 753 N N . ILE A 1 98 ? 19.902 4.040 8.386 1.00 61.84 98 ILE A N 1
ATOM 754 C CA . ILE A 1 98 ? 21.192 4.759 8.395 1.00 61.84 98 ILE A CA 1
ATOM 755 C C . ILE A 1 98 ? 21.061 6.148 9.044 1.00 61.84 98 ILE A C 1
ATOM 757 O O . ILE A 1 98 ? 21.957 6.564 9.775 1.00 61.84 98 ILE A O 1
ATOM 761 N N . ALA A 1 99 ? 19.938 6.843 8.838 1.00 68.44 99 ALA A N 1
ATOM 762 C CA . ALA A 1 99 ? 19.677 8.145 9.455 1.00 68.44 99 ALA A CA 1
ATOM 763 C C . ALA A 1 99 ? 19.334 8.079 10.960 1.00 68.44 99 ALA A C 1
ATOM 765 O O . ALA A 1 99 ? 19.511 9.075 11.659 1.00 68.44 99 ALA A O 1
ATOM 766 N N . GLN A 1 100 ? 18.839 6.939 11.459 1.00 66.25 100 GLN A N 1
ATOM 767 C CA . GLN A 1 100 ? 18.357 6.781 12.842 1.00 66.25 100 GLN A CA 1
ATOM 768 C C . GLN A 1 100 ? 19.310 5.993 13.760 1.00 66.25 100 GLN A C 1
ATOM 770 O O . GLN A 1 100 ? 19.165 6.057 14.977 1.00 66.25 100 GLN A O 1
ATOM 775 N N . GLY A 1 101 ? 20.312 5.297 13.211 1.00 49.84 101 GLY A N 1
ATOM 776 C CA . GLY A 1 101 ? 21.345 4.608 13.997 1.00 49.84 101 GLY A CA 1
ATOM 777 C C . GLY A 1 101 ? 20.881 3.318 14.688 1.00 49.84 101 GLY A C 1
ATOM 778 O O . GLY A 1 101 ? 21.560 2.831 15.591 1.00 49.84 101 GLY A O 1
ATOM 779 N N . GLU A 1 102 ? 19.739 2.762 14.278 1.00 51.44 102 GLU A N 1
ATOM 780 C CA . GLU A 1 102 ? 19.160 1.554 14.872 1.00 51.44 102 GLU A CA 1
ATOM 781 C C . GLU A 1 102 ? 19.687 0.252 14.249 1.00 51.44 102 GLU A C 1
ATOM 783 O O . GLU A 1 102 ? 20.066 0.185 13.076 1.00 51.44 102 GLU A O 1
ATOM 788 N N . ALA A 1 103 ? 19.667 -0.824 15.041 1.00 45.31 103 ALA A N 1
ATOM 789 C CA . ALA A 1 103 ? 20.026 -2.157 14.575 1.00 45.31 103 ALA A CA 1
ATOM 790 C C . ALA A 1 103 ? 19.010 -2.694 13.549 1.00 45.31 103 ALA A C 1
ATOM 792 O O . ALA A 1 103 ? 17.800 -2.500 13.656 1.00 45.31 103 ALA A O 1
ATOM 793 N N . PHE A 1 104 ? 19.513 -3.414 12.547 1.00 42.94 104 PHE A N 1
ATOM 794 C CA . PHE A 1 104 ? 18.729 -3.930 11.428 1.00 42.94 104 PHE A CA 1
ATOM 795 C C . PHE A 1 104 ? 17.650 -4.938 11.879 1.00 42.94 104 PHE A C 1
ATOM 797 O O . PHE A 1 104 ? 17.931 -6.129 12.000 1.00 42.94 104 PHE A O 1
ATOM 804 N N . ARG A 1 105 ? 16.392 -4.488 12.047 1.00 51.28 105 ARG A N 1
ATOM 805 C CA . ARG A 1 105 ? 15.223 -5.394 12.029 1.00 51.28 105 ARG A CA 1
ATOM 806 C C . ARG A 1 105 ? 15.208 -6.136 10.688 1.00 51.28 105 ARG A C 1
ATOM 808 O O . ARG A 1 105 ? 15.224 -5.497 9.628 1.00 51.28 105 ARG A O 1
ATOM 815 N N . THR A 1 106 ? 15.256 -7.465 10.750 1.00 50.66 106 THR A N 1
ATOM 816 C CA . THR A 1 106 ? 15.819 -8.352 9.714 1.00 50.66 106 THR A CA 1
ATOM 817 C C . THR A 1 106 ? 14.901 -8.693 8.538 1.00 50.66 106 THR A C 1
ATOM 819 O O . THR A 1 106 ? 15.316 -9.432 7.648 1.00 50.66 106 THR A O 1
ATOM 822 N N . THR A 1 107 ? 13.672 -8.175 8.500 1.00 61.72 107 THR A N 1
ATOM 823 C CA . THR A 1 107 ? 12.602 -8.690 7.622 1.00 61.72 107 THR A CA 1
ATOM 824 C C . THR A 1 107 ? 11.946 -7.652 6.713 1.00 61.72 107 THR A C 1
ATOM 826 O O . THR A 1 107 ? 10.990 -7.981 6.014 1.00 61.72 107 THR A O 1
ATOM 829 N N . TRP A 1 108 ? 12.470 -6.426 6.622 1.00 73.00 108 TRP A N 1
ATOM 830 C CA . TRP A 1 108 ? 11.825 -5.394 5.800 1.00 73.00 108 TRP A CA 1
ATOM 831 C C . TRP A 1 108 ? 11.797 -5.715 4.286 1.00 73.00 108 TRP A C 1
ATOM 833 O O . TRP A 1 108 ? 10.832 -5.373 3.601 1.00 73.00 108 TRP A O 1
ATOM 843 N N . TRP A 1 109 ? 12.748 -6.500 3.774 1.00 81.56 109 TRP A N 1
ATOM 844 C CA . TRP A 1 109 ? 12.661 -7.079 2.427 1.00 81.56 109 TRP A CA 1
ATOM 845 C C . TRP A 1 109 ? 11.436 -8.002 2.262 1.00 81.56 109 TRP A C 1
ATOM 847 O O . TRP A 1 109 ? 10.742 -7.950 1.247 1.00 81.56 109 TRP A O 1
ATOM 857 N N . LEU A 1 110 ? 11.110 -8.817 3.275 1.00 82.44 110 LEU A N 1
ATOM 858 C CA . LEU A 1 110 ? 9.925 -9.685 3.259 1.00 82.44 110 LEU A CA 1
ATOM 859 C C . LEU A 1 110 ? 8.626 -8.872 3.337 1.00 82.44 110 LEU A C 1
ATOM 861 O O . LEU A 1 110 ? 7.700 -9.163 2.582 1.00 82.44 110 LEU A O 1
ATOM 865 N N . CYS A 1 111 ? 8.583 -7.830 4.174 1.00 84.25 111 CYS A N 1
ATOM 866 C CA . CYS A 1 111 ? 7.499 -6.840 4.185 1.00 84.25 111 CYS A CA 1
ATOM 867 C C . CYS A 1 111 ? 7.273 -6.245 2.790 1.00 84.25 111 CYS A C 1
ATOM 869 O O . CYS A 1 111 ? 6.180 -6.332 2.230 1.00 84.25 111 CYS A O 1
ATOM 871 N N . SER A 1 112 ? 8.341 -5.719 2.192 1.00 86.94 112 SER A N 1
ATOM 872 C CA . SER A 1 112 ? 8.323 -5.070 0.882 1.00 86.94 112 SER A CA 1
ATOM 873 C C . SER A 1 112 ? 7.819 -6.011 -0.217 1.00 86.94 112 SER A C 1
ATOM 875 O O . SER A 1 112 ? 6.987 -5.625 -1.040 1.00 86.94 112 SER A O 1
ATOM 877 N N . LEU A 1 113 ? 8.232 -7.284 -0.186 1.00 88.69 113 LEU A N 1
ATOM 878 C CA . LEU A 1 113 ? 7.722 -8.325 -1.082 1.00 88.69 113 LEU A CA 1
ATOM 879 C C . LEU A 1 113 ? 6.243 -8.663 -0.844 1.00 88.69 113 LEU A C 1
ATOM 881 O O . LEU A 1 113 ? 5.533 -8.927 -1.817 1.00 88.69 113 LEU A O 1
ATOM 885 N N . LYS A 1 114 ? 5.766 -8.691 0.407 1.00 89.12 114 LYS A N 1
ATOM 886 C CA . LYS A 1 114 ? 4.351 -8.947 0.740 1.00 89.12 114 LYS A CA 1
ATOM 887 C C . LYS A 1 114 ? 3.461 -7.805 0.246 1.00 89.12 114 LYS A C 1
ATOM 889 O O . LYS A 1 114 ? 2.539 -8.064 -0.527 1.00 89.12 114 LYS A O 1
ATOM 894 N N . VAL A 1 115 ? 3.810 -6.560 0.576 1.00 90.00 115 VAL A N 1
ATOM 895 C CA . VAL A 1 115 ? 3.127 -5.340 0.106 1.00 90.00 115 VAL A CA 1
ATOM 896 C C . VAL A 1 115 ? 3.078 -5.296 -1.426 1.00 90.00 115 VAL A C 1
ATOM 898 O O . VAL A 1 115 ? 1.998 -5.187 -2.008 1.00 90.00 115 VAL A O 1
ATOM 901 N N . ALA A 1 116 ? 4.215 -5.497 -2.102 1.00 91.50 116 ALA A N 1
ATOM 902 C CA . ALA A 1 116 ? 4.263 -5.522 -3.565 1.00 91.50 116 ALA A CA 1
ATOM 903 C C . ALA A 1 116 ? 3.448 -6.676 -4.187 1.00 91.50 116 ALA A C 1
ATOM 905 O O . ALA A 1 116 ? 2.917 -6.534 -5.288 1.00 91.50 116 ALA A O 1
ATOM 906 N N . THR A 1 117 ? 3.314 -7.812 -3.492 1.00 91.44 117 THR A N 1
ATOM 907 C CA . THR A 1 117 ? 2.492 -8.943 -3.958 1.00 91.44 117 THR A CA 1
ATOM 908 C C . THR A 1 117 ? 1.000 -8.608 -3.925 1.00 91.44 117 THR A C 1
ATOM 910 O O . THR A 1 117 ? 0.311 -8.903 -4.900 1.00 91.44 117 THR A O 1
ATOM 913 N N . VAL A 1 118 ? 0.505 -7.952 -2.866 1.00 91.88 118 VAL A N 1
ATOM 914 C CA . VAL A 1 118 ? -0.896 -7.485 -2.798 1.00 91.88 118 VAL A CA 1
ATOM 915 C C . VAL A 1 118 ? -1.175 -6.479 -3.920 1.00 91.88 118 VAL A C 1
ATOM 917 O O . VAL A 1 118 ? -2.129 -6.634 -4.680 1.00 91.88 118 VAL A O 1
ATOM 920 N N . ILE A 1 119 ? -0.290 -5.498 -4.094 1.00 92.50 119 ILE A N 1
ATOM 921 C CA . ILE A 1 119 ? -0.432 -4.434 -5.098 1.00 92.50 119 ILE A CA 1
ATOM 922 C C . ILE A 1 119 ? -0.517 -5.003 -6.528 1.00 92.50 119 ILE A C 1
ATOM 924 O O . ILE A 1 119 ? -1.392 -4.606 -7.301 1.00 92.50 119 ILE A O 1
ATOM 928 N N . VAL A 1 120 ? 0.310 -6.002 -6.861 1.00 93.25 120 VAL A N 1
ATOM 929 C CA . VAL A 1 120 ? 0.250 -6.709 -8.157 1.00 93.25 120 VAL A CA 1
ATOM 930 C C . VAL A 1 120 ? -0.991 -7.597 -8.292 1.00 93.25 120 VAL A C 1
ATOM 932 O O . VAL A 1 120 ? -1.610 -7.614 -9.356 1.00 93.25 120 VAL A O 1
ATOM 935 N N . GLN A 1 121 ? -1.392 -8.305 -7.231 1.00 91.94 121 GLN A N 1
ATOM 936 C CA . GLN A 1 121 ? -2.571 -9.181 -7.244 1.00 91.94 121 GLN A CA 1
ATOM 937 C C . GLN A 1 121 ? -3.848 -8.399 -7.594 1.00 91.94 121 GLN A C 1
ATOM 939 O O . GLN A 1 121 ? -4.588 -8.782 -8.507 1.00 91.94 121 GLN A O 1
ATOM 944 N N . TYR A 1 122 ? -4.070 -7.264 -6.929 1.00 90.75 122 TYR A N 1
ATOM 945 C CA . TYR A 1 122 ? -5.221 -6.404 -7.205 1.00 90.75 122 TYR A CA 1
ATOM 946 C C . TYR A 1 122 ? -5.016 -5.550 -8.467 1.00 90.75 122 TYR A C 1
ATOM 948 O O . TYR A 1 122 ? -5.980 -5.268 -9.181 1.00 90.75 122 TYR A O 1
ATOM 956 N N . GLY A 1 123 ? -3.769 -5.263 -8.854 1.00 91.69 123 GLY A N 1
ATOM 957 C CA . GLY A 1 123 ? -3.445 -4.460 -10.038 1.0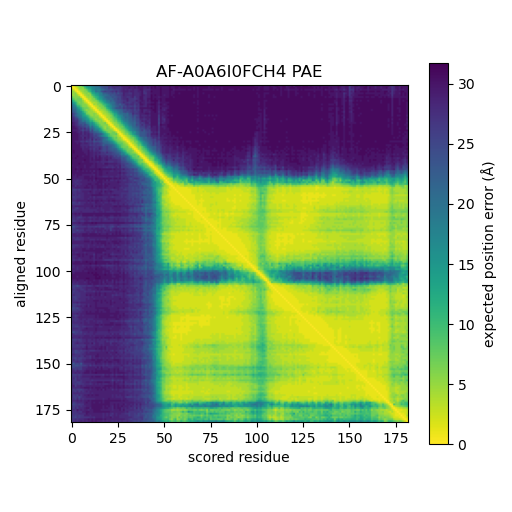0 91.69 123 GLY A CA 1
ATOM 958 C C . GLY A 1 123 ? -3.728 -2.979 -9.831 1.00 91.69 123 GLY A C 1
ATOM 959 O O . GLY A 1 123 ? -4.194 -2.308 -10.746 1.00 91.69 123 GLY A O 1
ATOM 960 N N . ILE A 1 124 ? -3.506 -2.492 -8.611 1.00 93.75 124 ILE A N 1
ATOM 961 C CA . ILE A 1 124 ? -3.804 -1.116 -8.225 1.00 93.75 124 ILE A CA 1
ATOM 962 C C . ILE A 1 124 ? -2.507 -0.306 -8.168 1.00 93.75 124 ILE A C 1
ATOM 964 O O . ILE A 1 124 ? -1.618 -0.690 -7.412 1.00 93.75 124 ILE A O 1
ATOM 968 N N . PRO A 1 125 ? -2.378 0.818 -8.898 1.00 94.62 125 PRO A N 1
ATOM 969 C CA . PRO A 1 125 ? -1.186 1.662 -8.830 1.00 94.62 125 PRO A CA 1
ATOM 970 C C . PRO A 1 125 ? -0.903 2.154 -7.404 1.00 94.62 125 PRO A C 1
ATOM 972 O O . PRO A 1 125 ? -1.830 2.531 -6.676 1.00 94.62 125 PRO A O 1
ATOM 975 N N . VAL A 1 126 ? 0.375 2.201 -7.011 1.00 96.12 126 VAL A N 1
ATOM 976 C CA . VAL A 1 126 ? 0.800 2.598 -5.652 1.00 96.12 126 VAL A CA 1
ATOM 977 C C . VAL A 1 126 ? 0.233 3.962 -5.244 1.00 96.12 126 VAL A C 1
ATOM 979 O O . VAL A 1 126 ? -0.214 4.098 -4.106 1.00 96.12 126 VAL A O 1
ATOM 982 N N . ALA A 1 127 ? 0.136 4.937 -6.159 1.00 95.88 127 ALA A N 1
ATOM 983 C CA . ALA A 1 127 ? -0.465 6.244 -5.864 1.00 95.88 127 ALA A CA 1
ATOM 984 C C . ALA A 1 127 ? -1.911 6.144 -5.333 1.00 95.88 127 ALA A C 1
ATOM 986 O O . ALA A 1 127 ? -2.304 6.885 -4.428 1.00 95.88 127 ALA A O 1
ATOM 987 N N . LYS A 1 128 ? -2.708 5.202 -5.860 1.00 95.94 128 LYS A N 1
ATOM 988 C CA . LYS A 1 128 ? -4.097 4.981 -5.429 1.00 95.94 128 LYS A CA 1
ATOM 989 C C . LYS A 1 128 ? -4.143 4.321 -4.046 1.00 95.94 128 LYS A C 1
ATOM 991 O O . LYS A 1 128 ? -4.910 4.762 -3.193 1.00 95.94 128 LYS A O 1
ATOM 996 N N . VAL A 1 129 ? -3.259 3.350 -3.794 1.00 95.12 129 VAL A N 1
ATOM 997 C CA . VAL A 1 129 ? -3.097 2.704 -2.476 1.00 95.12 129 VAL A CA 1
ATOM 998 C C . VAL A 1 129 ? -2.678 3.718 -1.407 1.00 95.12 129 VAL A C 1
ATOM 1000 O O . VAL A 1 129 ? -3.280 3.759 -0.335 1.00 95.12 129 VAL A O 1
ATOM 1003 N N . VAL A 1 130 ? -1.711 4.590 -1.710 1.00 95.56 130 VAL A N 1
ATOM 1004 C CA . VAL A 1 130 ? -1.309 5.713 -0.843 1.00 95.56 130 VAL A CA 1
ATOM 1005 C C . VAL A 1 130 ? -2.502 6.622 -0.540 1.00 95.56 130 VAL A C 1
ATOM 1007 O O . VAL A 1 130 ? -2.739 6.953 0.622 1.00 95.56 130 VAL A O 1
ATOM 1010 N N . GLY A 1 131 ? -3.280 6.997 -1.560 1.00 96.25 131 GLY A N 1
ATOM 1011 C CA . GLY A 1 131 ? -4.485 7.813 -1.392 1.00 96.25 131 GLY A CA 1
ATOM 1012 C C . GLY A 1 131 ? -5.494 7.190 -0.423 1.00 96.25 131 GLY A C 1
ATOM 1013 O O . GLY A 1 131 ? -5.979 7.871 0.485 1.00 96.25 131 GLY A O 1
ATOM 1014 N N . TRP A 1 132 ? -5.757 5.888 -0.560 1.00 95.81 132 TRP A N 1
ATOM 1015 C CA . TRP A 1 132 ? -6.642 5.153 0.344 1.00 95.81 132 TRP A CA 1
ATOM 1016 C C . TRP A 1 132 ? -6.091 5.060 1.771 1.00 95.81 132 TRP A C 1
ATOM 1018 O O . TRP A 1 132 ? -6.820 5.377 2.709 1.00 95.81 132 TRP A O 1
ATOM 1028 N N . LEU A 1 133 ? -4.813 4.706 1.954 1.00 94.00 133 LEU A N 1
ATOM 1029 C CA . LEU A 1 133 ? -4.185 4.618 3.280 1.00 94.00 133 LEU A CA 1
ATOM 1030 C C . LEU A 1 133 ? -4.186 5.973 4.007 1.00 94.00 133 LEU A C 1
ATOM 1032 O O . LEU A 1 133 ? -4.478 6.034 5.201 1.00 94.00 133 LEU A O 1
ATOM 1036 N N . LYS A 1 134 ? -3.932 7.076 3.290 1.00 95.06 134 LYS A N 1
ATOM 1037 C CA . LYS A 1 134 ? -3.993 8.437 3.852 1.00 95.06 134 LYS A CA 1
ATOM 1038 C C . LYS A 1 134 ? -5.417 8.848 4.224 1.00 95.06 134 LYS A C 1
ATOM 1040 O O . LYS A 1 134 ? -5.602 9.495 5.255 1.00 95.06 134 LYS A O 1
ATOM 1045 N N . ASN A 1 135 ? -6.423 8.463 3.434 1.00 94.75 135 ASN A N 1
ATOM 1046 C CA . ASN A 1 135 ? -7.820 8.725 3.786 1.00 94.75 135 ASN A CA 1
ATOM 1047 C C . ASN A 1 135 ? -8.258 7.887 4.999 1.00 94.75 135 ASN A C 1
ATOM 1049 O O . ASN A 1 135 ? -8.824 8.428 5.945 1.00 94.75 135 ASN A O 1
ATOM 1053 N N . ALA A 1 136 ? -7.901 6.601 5.033 1.00 92.88 136 ALA A N 1
ATOM 1054 C CA . ALA A 1 136 ? -8.171 5.718 6.165 1.00 92.88 136 ALA A CA 1
ATOM 1055 C C . ALA A 1 136 ? -7.505 6.220 7.460 1.00 92.88 136 ALA A C 1
ATOM 1057 O O . ALA A 1 136 ? -8.156 6.282 8.504 1.00 92.88 136 ALA A O 1
ATOM 1058 N N . ARG A 1 137 ? -6.251 6.693 7.386 1.00 91.88 137 ARG A N 1
ATOM 1059 C CA . ARG A 1 137 ? -5.568 7.340 8.518 1.00 91.88 137 ARG A CA 1
ATOM 1060 C C . ARG A 1 137 ? -6.284 8.603 8.999 1.00 91.88 137 ARG A C 1
ATOM 1062 O O . ARG A 1 137 ? -6.366 8.839 10.200 1.00 91.88 137 ARG A O 1
ATOM 1069 N N . LYS A 1 138 ? -6.821 9.412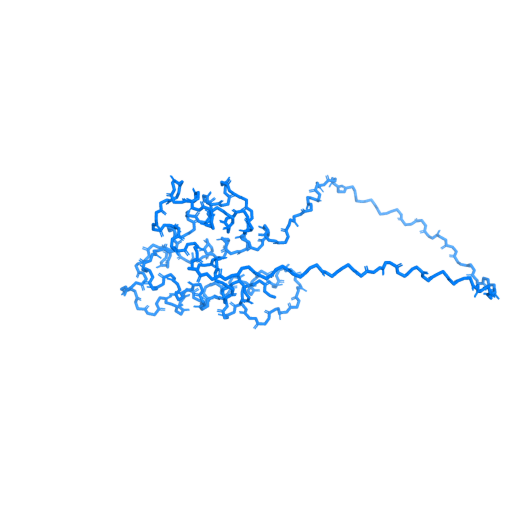 8.082 1.00 93.88 138 LYS A N 1
ATOM 1070 C CA . LYS A 1 138 ? -7.577 10.628 8.419 1.00 93.88 138 LYS A CA 1
ATOM 1071 C C . LYS A 1 138 ? -8.914 10.322 9.108 1.00 93.88 138 LYS A C 1
ATOM 1073 O O . LYS A 1 138 ? -9.331 11.100 9.962 1.00 93.88 138 LYS A O 1
ATOM 1078 N N . LEU A 1 139 ? -9.579 9.231 8.727 1.00 93.00 139 LEU A N 1
ATOM 1079 C CA . LEU A 1 139 ? -10.884 8.829 9.264 1.00 93.00 139 LEU A CA 1
ATOM 1080 C C . LEU A 1 139 ? -10.772 8.074 10.598 1.00 93.00 139 LEU A C 1
ATOM 1082 O O . LEU A 1 139 ? -11.563 8.325 11.505 1.00 93.00 139 LEU A O 1
ATOM 1086 N N . TRP A 1 140 ? -9.792 7.173 10.724 1.00 91.81 140 TRP A N 1
ATOM 1087 C CA . TRP A 1 140 ? -9.726 6.202 11.826 1.00 91.81 140 TRP A CA 1
ATOM 1088 C C . TRP A 1 140 ? -8.391 6.181 12.594 1.00 91.81 140 TRP A C 1
ATOM 1090 O O . TRP A 1 140 ? -8.262 5.444 13.570 1.00 91.81 140 TRP A O 1
ATOM 1100 N N . GLY A 1 141 ? -7.404 6.999 12.214 1.00 89.56 141 GLY A N 1
ATOM 1101 C CA . GLY A 1 141 ? -6.126 7.119 12.924 1.00 89.56 141 GLY A CA 1
ATOM 1102 C C . GLY A 1 141 ? -5.126 6.003 12.598 1.00 89.56 141 GLY A C 1
ATOM 1103 O O . GLY A 1 141 ? -4.742 5.811 11.445 1.00 89.56 141 GLY A O 1
ATOM 1104 N N . GLY A 1 142 ? -4.622 5.314 13.625 1.00 86.12 142 GLY A N 1
ATOM 1105 C CA . GLY A 1 142 ? -3.662 4.210 13.476 1.00 86.12 142 GLY A CA 1
ATOM 1106 C C . GLY A 1 142 ? -4.290 2.888 13.018 1.00 86.12 142 GLY A C 1
ATOM 1107 O O . GLY A 1 142 ? -5.511 2.773 12.897 1.00 86.12 142 GLY A O 1
ATOM 1108 N N . ILE A 1 143 ? -3.445 1.861 12.836 1.00 85.44 143 ILE A N 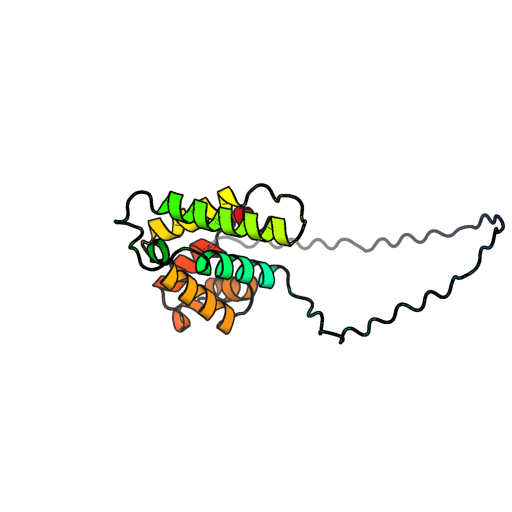1
ATOM 1109 C CA . ILE A 1 143 ? -3.838 0.531 12.320 1.00 85.44 143 ILE A CA 1
ATOM 1110 C C . ILE A 1 143 ? -5.089 -0.009 13.032 1.00 85.44 143 ILE A C 1
ATOM 1112 O O . ILE A 1 143 ? -6.068 -0.338 12.376 1.00 85.44 143 ILE A O 1
ATOM 1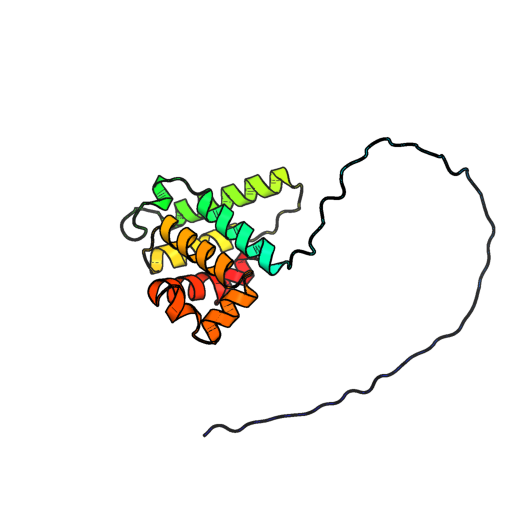116 N N . LYS A 1 144 ? -5.114 0.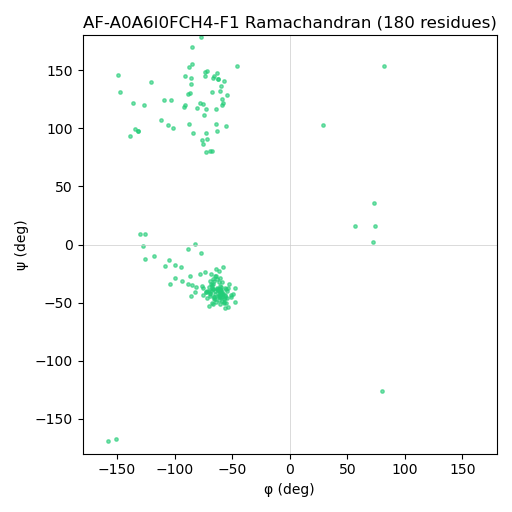006 14.372 1.00 84.69 144 LYS A N 1
ATOM 1117 C CA . LYS A 1 144 ? -6.236 -0.503 15.187 1.00 84.69 144 LYS A CA 1
ATOM 1118 C C . LYS A 1 144 ? -7.593 0.124 14.855 1.00 84.69 144 LYS A C 1
ATOM 1120 O O . LYS A 1 144 ? -8.603 -0.578 14.880 1.00 84.69 144 LYS A O 1
ATOM 1125 N N . GLY A 1 145 ? -7.635 1.423 14.557 1.00 89.25 145 GLY A N 1
ATOM 1126 C CA . GLY A 1 145 ? -8.878 2.095 14.180 1.00 89.25 145 GLY A CA 1
ATOM 1127 C C . GLY A 1 145 ? -9.344 1.677 12.788 1.00 89.25 145 GLY A C 1
ATOM 1128 O O . GLY A 1 145 ? -10.527 1.403 12.599 1.00 89.25 145 GLY A O 1
ATOM 1129 N N . ILE A 1 146 ? -8.407 1.539 11.845 1.00 89.88 146 ILE A N 1
ATOM 1130 C CA . ILE A 1 146 ? -8.685 1.048 10.489 1.00 89.88 146 ILE A CA 1
ATOM 1131 C C . ILE A 1 146 ? -9.180 -0.404 10.536 1.00 89.88 146 ILE A C 1
ATOM 1133 O O . ILE A 1 146 ? -10.236 -0.691 9.983 1.00 89.88 146 ILE A O 1
ATOM 1137 N N . THR A 1 147 ? -8.494 -1.303 11.252 1.00 87.50 147 THR A N 1
ATOM 1138 C CA . THR A 1 147 ? -8.931 -2.699 11.437 1.00 87.50 147 THR A CA 1
ATOM 1139 C C . THR A 1 147 ? -10.333 -2.766 12.046 1.00 87.50 147 THR A C 1
ATOM 1141 O O . THR A 1 147 ? -11.186 -3.474 11.525 1.00 87.50 147 THR A O 1
ATOM 1144 N N . THR A 1 148 ? -10.624 -1.949 13.066 1.00 89.38 148 THR A N 1
ATOM 1145 C CA . THR A 1 148 ? -11.972 -1.868 13.660 1.00 89.38 148 THR A CA 1
ATOM 1146 C C . THR A 1 148 ? -13.025 -1.412 12.639 1.00 89.38 148 THR A C 1
ATOM 1148 O O . THR A 1 148 ? -14.137 -1.942 12.617 1.00 89.38 148 THR A O 1
ATOM 1151 N N . ALA A 1 149 ? -12.703 -0.444 11.774 1.00 91.50 149 ALA A N 1
ATOM 1152 C CA . ALA A 1 149 ? -13.607 0.038 10.726 1.00 91.50 149 ALA A CA 1
ATOM 1153 C C . ALA A 1 149 ? -13.850 -1.001 9.614 1.00 91.50 149 ALA A C 1
ATOM 1155 O O . ALA A 1 149 ? -14.950 -1.048 9.061 1.00 91.50 149 ALA A O 1
ATOM 1156 N N . LEU A 1 150 ? -12.859 -1.848 9.314 1.00 89.19 150 LEU A N 1
ATOM 1157 C CA . LEU A 1 150 ? -12.997 -2.992 8.406 1.00 89.19 150 LEU A CA 1
ATOM 1158 C C . LEU A 1 150 ? -13.875 -4.089 9.038 1.00 89.19 150 LEU A C 1
ATOM 1160 O O . LEU A 1 150 ? -14.898 -4.454 8.467 1.00 89.19 150 LEU A O 1
ATOM 1164 N N . GLU A 1 151 ? -13.549 -4.539 10.256 1.00 87.81 151 GLU A N 1
ATOM 1165 C CA . GLU A 1 151 ? -14.285 -5.592 10.986 1.00 87.81 151 GLU A CA 1
ATOM 1166 C C . GLU A 1 151 ? -15.764 -5.250 11.232 1.00 87.81 151 GLU A C 1
ATOM 1168 O O . GLU A 1 151 ? -16.620 -6.135 11.273 1.00 87.81 151 GLU A O 1
ATOM 1173 N N . THR A 1 152 ? -16.078 -3.964 11.409 1.00 90.44 152 THR A N 1
ATOM 1174 C CA . THR A 1 152 ? -17.453 -3.476 11.620 1.00 90.44 152 THR A CA 1
ATOM 1175 C C . THR A 1 152 ? -18.199 -3.147 10.322 1.00 90.44 152 THR A C 1
ATOM 1177 O O . THR A 1 152 ? -19.376 -2.791 10.383 1.00 90.44 152 THR A O 1
ATOM 1180 N N . GLY A 1 153 ? -17.544 -3.239 9.158 1.00 88.31 153 GLY A N 1
ATOM 1181 C CA . GLY A 1 153 ? -18.097 -2.856 7.852 1.00 88.31 153 GLY A CA 1
ATOM 1182 C C . GLY A 1 153 ? -18.245 -1.343 7.632 1.00 88.31 153 GLY A C 1
ATOM 1183 O O . GLY A 1 153 ? -18.704 -0.917 6.575 1.00 88.31 153 GLY A O 1
ATOM 1184 N N . ALA A 1 154 ? -17.839 -0.508 8.595 1.00 90.62 154 ALA A N 1
ATOM 1185 C CA . ALA A 1 154 ? -17.939 0.949 8.497 1.00 90.62 154 ALA A CA 1
ATOM 1186 C C . ALA A 1 154 ? -17.057 1.541 7.381 1.00 90.62 154 ALA A C 1
ATOM 1188 O O . ALA A 1 154 ? -17.378 2.593 6.833 1.00 90.62 154 ALA A O 1
ATOM 1189 N N . ALA A 1 155 ? -15.957 0.869 7.029 1.00 90.38 155 ALA A N 1
ATOM 1190 C CA . ALA A 1 155 ? -15.034 1.340 6.002 1.00 90.38 155 ALA A CA 1
ATOM 1191 C C . ALA A 1 155 ? -15.641 1.350 4.583 1.00 90.38 155 ALA A C 1
ATOM 1193 O O . ALA A 1 155 ? -15.342 2.256 3.805 1.00 90.38 155 ALA A O 1
ATOM 1194 N N . GLU A 1 156 ? -16.522 0.403 4.242 1.00 90.06 156 GLU A N 1
ATOM 1195 C CA . GLU A 1 156 ? -17.083 0.280 2.884 1.00 90.06 156 GLU A CA 1
ATOM 1196 C C . GLU A 1 156 ? -17.849 1.542 2.458 1.00 90.06 156 GLU A C 1
ATOM 1198 O O . GLU A 1 156 ? -17.696 2.009 1.330 1.00 90.06 156 GLU A O 1
ATOM 1203 N N . ALA A 1 157 ? -18.592 2.149 3.387 1.00 90.38 157 ALA A N 1
ATOM 1204 C CA . ALA A 1 157 ? -19.363 3.367 3.143 1.00 90.38 157 ALA A CA 1
ATOM 1205 C C . ALA A 1 157 ? -18.495 4.620 2.902 1.00 90.38 157 ALA A C 1
ATOM 1207 O O . ALA A 1 157 ? -18.950 5.555 2.246 1.00 90.38 157 ALA A O 1
ATOM 1208 N N . GLU A 1 158 ? -17.262 4.645 3.420 1.00 91.69 158 GLU A N 1
ATOM 1209 C CA . GLU A 1 158 ? -16.397 5.836 3.445 1.00 91.69 158 GLU A CA 1
ATOM 1210 C C . GLU A 1 158 ? -15.268 5.797 2.400 1.00 91.69 158 GLU A C 1
ATOM 1212 O O . GLU A 1 158 ? -14.874 6.837 1.865 1.00 91.69 158 GLU A O 1
ATOM 1217 N N . ILE A 1 159 ? -14.721 4.610 2.106 1.00 91.94 159 ILE A N 1
ATOM 1218 C CA . ILE A 1 159 ? -13.618 4.427 1.140 1.00 91.94 159 ILE A CA 1
ATOM 1219 C C . ILE A 1 159 ? -13.979 3.540 -0.062 1.00 91.94 159 ILE A C 1
ATOM 1221 O O . ILE A 1 159 ? -13.229 3.523 -1.039 1.00 91.94 159 ILE A O 1
ATOM 1225 N N . GLY A 1 160 ? -15.133 2.865 -0.034 1.00 92.19 160 GLY A N 1
ATOM 1226 C CA . GLY A 1 160 ? -15.597 1.965 -1.090 1.00 92.19 160 GLY A CA 1
ATOM 1227 C C . GLY A 1 160 ? -14.996 0.557 -1.015 1.00 92.19 160 GLY A C 1
ATOM 1228 O O . GLY A 1 160 ? -13.885 0.354 -0.523 1.00 92.19 160 GLY A O 1
ATOM 1229 N N . GLU A 1 161 ? -15.731 -0.418 -1.555 1.00 92.31 161 GLU A N 1
ATOM 1230 C CA . GLU A 1 161 ? -15.392 -1.852 -1.547 1.00 92.31 161 GLU A CA 1
ATOM 1231 C C . GLU A 1 161 ? -13.966 -2.144 -2.059 1.00 92.31 161 GLU A C 1
ATOM 1233 O O . GLU A 1 161 ? -13.215 -2.895 -1.440 1.00 92.31 161 GLU A O 1
ATOM 1238 N N . GLU A 1 162 ? -13.554 -1.498 -3.155 1.00 92.56 162 GLU A N 1
ATOM 1239 C CA . GLU A 1 162 ? -12.226 -1.672 -3.763 1.00 92.56 162 GLU A CA 1
ATOM 1240 C C . GLU A 1 162 ? -11.085 -1.311 -2.790 1.00 92.56 162 GLU A C 1
ATOM 1242 O O . GLU A 1 162 ? -10.078 -2.015 -2.701 1.00 92.56 162 GLU A O 1
ATOM 1247 N N . ALA A 1 163 ? -11.258 -0.222 -2.035 1.00 92.38 163 ALA A N 1
ATOM 1248 C CA . ALA A 1 163 ? -10.279 0.244 -1.062 1.00 92.38 163 ALA A CA 1
ATOM 1249 C C . ALA A 1 163 ? -10.285 -0.622 0.203 1.00 92.38 163 ALA A C 1
ATOM 1251 O O . ALA A 1 163 ? -9.218 -0.895 0.754 1.00 92.38 163 ALA A O 1
ATOM 1252 N N . VAL A 1 164 ? -11.469 -1.079 0.637 1.00 92.75 164 VAL A N 1
ATOM 1253 C CA . VAL A 1 164 ? -11.632 -2.031 1.747 1.00 92.75 164 VAL A CA 1
ATOM 1254 C C . VAL A 1 164 ? -10.839 -3.301 1.474 1.00 92.75 164 VAL A C 1
ATOM 1256 O O . VAL A 1 164 ? -9.965 -3.627 2.270 1.00 92.75 164 VAL A O 1
ATOM 1259 N N . GLN A 1 165 ? -11.055 -3.958 0.329 1.00 91.38 165 GLN A N 1
ATOM 1260 C CA . GLN A 1 165 ? -10.372 -5.216 -0.001 1.00 91.38 165 GLN A CA 1
ATOM 1261 C C . GLN A 1 165 ? -8.842 -5.064 -0.002 1.00 91.38 165 GLN A C 1
ATOM 1263 O O . GLN A 1 165 ? -8.128 -5.912 0.532 1.00 91.38 165 GLN A O 1
ATOM 1268 N N . VAL A 1 166 ? -8.310 -3.973 -0.564 1.00 91.38 166 VAL A N 1
ATOM 1269 C CA . VAL A 1 166 ? -6.853 -3.759 -0.617 1.00 91.38 166 VAL A CA 1
ATOM 1270 C C . VAL A 1 166 ? -6.273 -3.394 0.751 1.00 91.38 166 VAL A C 1
ATOM 1272 O O . VAL A 1 166 ? -5.208 -3.900 1.106 1.00 91.38 166 VAL A O 1
ATOM 1275 N N . ILE A 1 167 ? -6.948 -2.557 1.544 1.00 91.31 167 ILE A N 1
ATOM 1276 C CA . ILE A 1 167 ? -6.475 -2.199 2.890 1.00 91.31 167 ILE A CA 1
ATOM 1277 C C . ILE A 1 167 ? -6.599 -3.392 3.848 1.00 91.31 167 ILE A C 1
ATOM 1279 O O . ILE A 1 167 ? -5.691 -3.608 4.646 1.00 91.31 167 ILE A O 1
ATOM 1283 N N . GLU A 1 168 ? -7.645 -4.210 3.738 1.00 88.81 168 GLU A N 1
ATOM 1284 C CA . GLU A 1 168 ? -7.784 -5.463 4.486 1.00 88.81 168 GLU A CA 1
ATOM 1285 C C . GLU A 1 168 ? -6.653 -6.443 4.144 1.00 88.81 168 GLU A C 1
ATOM 1287 O O . GLU A 1 168 ? -6.019 -6.982 5.046 1.00 88.81 168 GLU A O 1
ATOM 1292 N N . MET A 1 169 ? -6.290 -6.603 2.869 1.00 86.06 169 MET A N 1
ATOM 1293 C CA . MET A 1 169 ? -5.145 -7.445 2.493 1.00 86.06 169 MET A CA 1
ATOM 1294 C C . MET A 1 169 ? -3.786 -6.892 2.958 1.00 86.06 169 MET A C 1
ATOM 1296 O O . MET A 1 169 ? -2.869 -7.674 3.207 1.00 86.06 169 MET A O 1
ATOM 1300 N N . LEU A 1 170 ? -3.634 -5.567 3.077 1.00 86.12 170 LEU A N 1
ATOM 1301 C CA . LEU A 1 170 ? -2.392 -4.919 3.529 1.00 86.12 170 LEU A CA 1
ATOM 1302 C C . LEU A 1 170 ? -2.257 -4.828 5.060 1.00 86.12 170 LEU A C 1
ATOM 1304 O O . LEU A 1 170 ? -1.137 -4.895 5.559 1.00 86.12 170 LEU A O 1
ATOM 1308 N N . LEU A 1 171 ? -3.360 -4.639 5.793 1.00 79.56 171 LEU A N 1
ATOM 1309 C CA . LEU A 1 171 ? -3.377 -4.335 7.236 1.00 79.56 171 LEU A CA 1
ATOM 1310 C C . LEU A 1 171 ? -4.239 -5.299 8.076 1.00 79.56 171 LEU A C 1
ATOM 1312 O O . LEU A 1 171 ? -4.175 -5.260 9.299 1.00 79.56 171 LEU A O 1
ATOM 1316 N N . GLY A 1 172 ? -5.076 -6.131 7.460 1.00 65.94 172 GLY A N 1
ATOM 1317 C CA . GLY A 1 172 ? -5.914 -7.128 8.142 1.00 65.94 172 GLY A CA 1
ATOM 1318 C C . GLY A 1 172 ? -5.279 -8.520 8.216 1.00 65.94 172 GLY A C 1
ATOM 1319 O O . GLY A 1 172 ? -5.656 -9.326 9.062 1.00 65.94 172 GLY A O 1
ATOM 1320 N N . PHE A 1 173 ? -4.285 -8.811 7.372 1.00 61.28 173 PHE A N 1
ATOM 1321 C CA . PHE A 1 173 ? -3.556 -10.079 7.412 1.00 61.28 173 PHE A CA 1
ATOM 1322 C C . PHE A 1 173 ? -2.331 -9.981 8.315 1.00 61.28 173 PHE A C 1
ATOM 1324 O O . PHE A 1 173 ? -1.381 -9.252 8.009 1.00 61.28 173 PHE A O 1
ATOM 1331 N N . ASN A 1 174 ? -2.306 -10.821 9.356 1.00 61.81 174 ASN A N 1
ATOM 1332 C CA . ASN A 1 174 ? -1.137 -11.014 10.215 1.00 61.81 174 ASN A CA 1
ATOM 1333 C C . ASN A 1 174 ? 0.146 -11.216 9.394 1.00 61.81 174 ASN A C 1
ATOM 1335 O O . ASN A 1 174 ? 1.162 -10.651 9.739 1.00 61.81 174 ASN A O 1
ATOM 1339 N N . GLU A 1 175 ? 0.121 -11.910 8.249 1.00 63.56 175 GLU A N 1
ATOM 1340 C CA . GLU A 1 175 ? 1.339 -12.109 7.443 1.00 63.56 175 GLU A CA 1
ATOM 1341 C C . GLU A 1 175 ? 2.010 -10.823 6.927 1.00 63.56 175 GLU A C 1
ATOM 1343 O O . GLU A 1 175 ? 3.219 -10.839 6.688 1.00 63.56 175 GLU A O 1
ATOM 1348 N N . VAL A 1 176 ? 1.257 -9.741 6.690 1.00 70.88 176 VAL A N 1
ATOM 1349 C CA . VAL A 1 176 ? 1.840 -8.455 6.269 1.00 70.88 176 VAL A CA 1
ATOM 1350 C C . VAL A 1 176 ? 2.271 -7.665 7.499 1.00 70.88 176 VAL A C 1
ATOM 1352 O O . VAL A 1 176 ? 3.395 -7.171 7.530 1.00 70.88 176 VAL A O 1
ATOM 1355 N N . ILE A 1 177 ? 1.429 -7.620 8.537 1.00 68.50 177 ILE A N 1
ATOM 1356 C CA . ILE A 1 177 ? 1.757 -6.953 9.803 1.00 68.50 177 ILE A CA 1
ATOM 1357 C C . ILE A 1 177 ? 2.985 -7.588 10.470 1.00 68.50 177 ILE A C 1
ATOM 1359 O O . ILE A 1 177 ? 3.947 -6.881 10.738 1.00 68.50 177 ILE A O 1
ATOM 1363 N N . ASP A 1 178 ? 3.021 -8.907 10.643 1.00 69.88 178 ASP A N 1
ATOM 1364 C CA . ASP A 1 178 ? 4.141 -9.651 11.229 1.00 69.88 178 ASP A CA 1
ATOM 1365 C C . ASP A 1 178 ? 5.426 -9.492 10.390 1.00 69.88 178 ASP A C 1
ATOM 1367 O O . ASP A 1 178 ? 6.531 -9.476 10.928 1.00 69.88 178 ASP A O 1
ATOM 1371 N N . ALA A 1 179 ? 5.320 -9.345 9.063 1.00 69.19 179 ALA A N 1
ATOM 1372 C CA . ALA A 1 179 ? 6.487 -9.111 8.209 1.00 69.19 179 ALA A CA 1
ATOM 1373 C 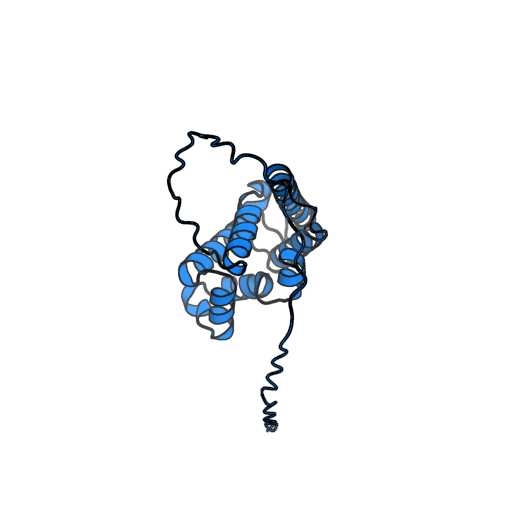C . ALA A 1 179 ? 7.020 -7.668 8.296 1.00 69.19 179 ALA A C 1
ATOM 1375 O O . ALA A 1 179 ? 8.233 -7.465 8.197 1.00 69.19 179 ALA A O 1
ATOM 1376 N N . CYS A 1 180 ? 6.128 -6.682 8.440 1.00 69.12 180 CYS A N 1
ATOM 1377 C CA . CYS A 1 180 ? 6.438 -5.249 8.401 1.00 69.12 180 CYS A CA 1
ATOM 1378 C C . CYS A 1 180 ? 6.708 -4.619 9.773 1.00 69.12 180 CYS A C 1
ATOM 1380 O O . CYS A 1 180 ? 7.491 -3.671 9.853 1.00 69.12 180 CYS A O 1
ATOM 1382 N N . PHE A 1 181 ? 6.072 -5.123 10.829 1.00 65.88 181 PHE A N 1
ATOM 1383 C CA . PHE A 1 181 ? 5.945 -4.450 12.126 1.00 65.88 181 PHE A CA 1
ATOM 1384 C C . PHE A 1 181 ? 6.332 -5.345 13.330 1.00 65.88 181 PHE A C 1
ATOM 1386 O O . PHE A 1 181 ? 6.149 -4.944 14.477 1.00 65.88 181 PHE A O 1
ATOM 1393 N N . SER A 1 182 ? 6.913 -6.534 13.092 1.00 57.75 182 SER A N 1
ATOM 1394 C CA . SER A 1 182 ? 7.539 -7.381 14.133 1.00 57.75 182 SER A CA 1
ATOM 1395 C C . SER A 1 182 ? 8.929 -6.905 14.571 1.00 57.75 182 SER A C 1
ATOM 1397 O O . SER A 1 182 ? 9.584 -6.087 13.882 1.00 57.75 182 SER A O 1
#

pLDDT: mean 73.28, std 22.02, range [29.42, 96.25]